Protein AF-A0A7V9NNR3-F1 (afdb_monomer_lite)

Secondary structure (DSSP, 8-state):
-------PPPPPPPPPP--PPP---PPPHHHHHHHHHHHHHHHHTTHHHHHHHHHHHHH-EEEETTEEEE-SGGGHHHHHHHHT--S-TTSHHHHHHHHHHHHHTTS---SS--HHHHHHHHHHHHHTS----PPPPTTTEEE--GGGBSSTTS-TGGGEEEHHHHHHHHHHHHHHHH-GGG---B-TTSPBPTT--TT-EEE----HHHHHHHHHH-TT-HHHHS-SS--GGGGT-EEEE--SSSTT---HHHHHHHHTSHHHHHHHHHGGGGTEEE-TT-TTEEEE--S--S------

Radius of gyration: 26.24 Å; chains: 1; bounding box: 57×94×51 Å

Sequence (300 aa):
MRTGRIIAPPPPENRPASVENPASVEPPVEARAEESAEKMTASAKFTTAAAQNSRLKTSVGWIFGGKQQQGWQIYEPLIRETIKAETDAGSNEFAAALSQRQKSAGLSPSGILDEQTFRSFVADWQTNRLKHRSPATAEELVGGLPADFYDPGRSPELRQIERETYAAYKRMVAAAAADKSLNLKANPDGALAANERFLKIVSSHRSKEYQNQLRAASPNSGRAALAVNFSPHFTGRALDIYVGGEPVSTEDNNRLAQINTPVYQWLVKNAAQFGFRPYFYEPWHWEYVGANGQIDLITE

Foldseek 3Di:
DDDDDDDDDDDDDDDDDDDDDPDPPDDDPVVVVVVVVVVVVQLVVCQVQLQQQVCQQAADFDQDPNDTDGHPVLLFLLLCLVLVNPDGSNGSSQLQSLLVVCVVVVHHSNSHDDPVSVVVSLVVLVVLFAPDQDFADPVQWDFDQLLLALHSPDDSVFRIAGPLLNVLLQVLQLVCLVPVVQVFCADPVSHGDSPGNFFRFHGFADDLVNLVVVCVVPVPDPSNVPPNDRPSNSHSQKTQTDQDAPGPDLDPVRSSRSCPRPSLSCCSNPSVCSQWGDPSSTSRIIGRRDNCPPDPPDDD

pLDDT: mean 82.58, std 20.42, range [29.97, 98.62]

Structure (mmCIF, N/CA/C/O backbone):
data_AF-A0A7V9NNR3-F1
#
_entry.id   AF-A0A7V9NNR3-F1
#
loop_
_atom_site.group_PDB
_atom_site.id
_atom_site.type_symbol
_atom_site.label_atom_id
_atom_site.label_alt_id
_atom_site.label_comp_id
_atom_site.label_asym_id
_atom_site.label_entity_id
_atom_site.label_seq_id
_atom_site.pdbx_PDB_ins_code
_atom_site.Cartn_x
_atom_site.Cartn_y
_atom_site.Cartn_z
_atom_site.occupancy
_atom_site.B_iso_or_equiv
_atom_site.auth_seq_id
_atom_site.auth_comp_id
_atom_site.auth_asym_id
_atom_site.auth_atom_id
_atom_site.pdbx_PDB_model_num
ATOM 1 N N . MET A 1 1 ? 32.060 -69.538 -12.699 1.00 37.97 1 MET A N 1
ATOM 2 C CA . MET A 1 1 ? 32.427 -69.114 -11.330 1.00 37.97 1 MET A CA 1
ATOM 3 C C . MET A 1 1 ? 31.203 -68.488 -10.676 1.00 37.97 1 MET A C 1
ATOM 5 O O . MET A 1 1 ? 30.596 -67.654 -11.324 1.00 37.97 1 MET A O 1
ATOM 9 N N . ARG A 1 2 ? 30.895 -68.903 -9.435 1.00 38.47 2 ARG A N 1
ATOM 10 C CA . ARG A 1 2 ? 30.003 -68.273 -8.430 1.00 38.47 2 ARG A CA 1
ATOM 11 C C . ARG A 1 2 ? 28.522 -68.064 -8.821 1.00 38.47 2 ARG A C 1
ATOM 13 O O . ARG A 1 2 ? 28.213 -67.247 -9.668 1.00 38.47 2 ARG A O 1
ATOM 20 N N . THR A 1 3 ? 27.586 -68.914 -8.378 1.00 32.06 3 THR A N 1
ATOM 21 C CA . THR A 1 3 ? 26.918 -68.983 -7.046 1.00 32.06 3 THR A CA 1
ATOM 22 C C . THR A 1 3 ? 26.035 -67.776 -6.717 1.00 32.06 3 THR A C 1
ATOM 24 O O . THR A 1 3 ? 26.560 -66.689 -6.507 1.00 32.06 3 THR A O 1
ATOM 27 N N . GLY A 1 4 ? 24.722 -68.007 -6.572 1.00 32.50 4 GLY A N 1
ATOM 28 C CA . GLY A 1 4 ? 23.780 -67.026 -6.017 1.00 32.50 4 GLY A CA 1
ATOM 29 C C . GLY A 1 4 ? 22.298 -67.348 -6.244 1.00 32.50 4 GLY A C 1
ATOM 30 O O . GLY A 1 4 ? 21.602 -66.597 -6.909 1.00 32.50 4 GLY A O 1
ATOM 31 N N . ARG A 1 5 ? 21.825 -68.477 -5.701 1.00 33.53 5 ARG A N 1
ATOM 32 C CA . ARG A 1 5 ? 20.404 -68.754 -5.370 1.00 33.53 5 ARG A CA 1
ATOM 33 C C . ARG A 1 5 ? 19.963 -67.631 -4.380 1.00 33.53 5 ARG A C 1
ATOM 35 O O . ARG A 1 5 ? 20.835 -67.090 -3.711 1.00 33.53 5 ARG A O 1
ATOM 42 N N . ILE A 1 6 ? 18.719 -67.176 -4.213 1.00 29.97 6 ILE A N 1
ATOM 43 C CA . ILE A 1 6 ? 17.522 -67.883 -3.747 1.00 29.97 6 ILE A CA 1
ATOM 44 C C . ILE A 1 6 ? 16.307 -66.883 -3.755 1.00 29.97 6 ILE A C 1
ATOM 46 O O . ILE A 1 6 ? 16.500 -65.677 -3.648 1.00 29.97 6 ILE A O 1
ATOM 50 N N . ILE A 1 7 ? 15.089 -67.449 -3.730 1.00 34.06 7 ILE A N 1
ATOM 51 C CA . ILE A 1 7 ? 13.824 -67.053 -3.047 1.00 34.06 7 ILE A CA 1
ATOM 52 C C . ILE A 1 7 ? 12.755 -66.313 -3.867 1.00 34.06 7 ILE A C 1
ATOM 54 O O . ILE A 1 7 ? 12.875 -65.148 -4.222 1.00 34.06 7 ILE A O 1
ATOM 58 N N . ALA A 1 8 ? 11.668 -67.057 -4.094 1.00 35.00 8 ALA A N 1
ATOM 59 C CA . ALA A 1 8 ? 10.365 -66.639 -4.593 1.00 35.00 8 ALA A CA 1
ATOM 60 C C . ALA A 1 8 ? 9.674 -65.601 -3.678 1.00 35.00 8 ALA A C 1
ATOM 62 O O . ALA A 1 8 ? 9.961 -65.556 -2.481 1.00 35.00 8 ALA A O 1
ATOM 63 N N . PRO A 1 9 ? 8.738 -64.792 -4.207 1.00 37.09 9 PRO A N 1
ATOM 64 C CA . PRO A 1 9 ? 8.006 -63.812 -3.410 1.00 37.09 9 PRO A CA 1
ATOM 65 C C . PRO A 1 9 ? 7.097 -64.482 -2.359 1.00 37.09 9 PRO A C 1
ATOM 67 O O . PRO A 1 9 ? 6.586 -65.580 -2.601 1.00 37.09 9 PRO A O 1
ATOM 70 N N . PRO A 1 10 ? 6.884 -63.834 -1.198 1.00 39.03 10 PRO A N 1
ATOM 71 C CA . PRO A 1 10 ? 6.042 -64.362 -0.130 1.00 39.03 10 PRO A CA 1
ATOM 72 C C . PRO A 1 10 ? 4.540 -64.334 -0.497 1.00 39.03 10 PRO A C 1
ATOM 74 O O . PRO A 1 10 ? 4.129 -63.553 -1.359 1.00 39.03 10 PRO A O 1
ATOM 77 N N . PRO A 1 11 ? 3.714 -65.185 0.146 1.00 39.75 11 PRO A N 1
ATOM 78 C CA . PRO A 1 11 ? 2.261 -65.237 -0.042 1.00 39.75 11 PRO A CA 1
ATOM 79 C C . PRO A 1 11 ? 1.549 -64.032 0.610 1.00 39.75 11 PRO A C 1
ATOM 81 O O . PRO A 1 11 ? 2.148 -63.347 1.440 1.00 39.75 11 PRO A O 1
ATOM 84 N N . PRO A 1 12 ? 0.278 -63.759 0.251 1.00 38.34 12 PRO A N 1
ATOM 85 C CA . PRO A 1 12 ? -0.422 -62.556 0.689 1.00 38.34 12 PRO A CA 1
ATOM 86 C C . PRO A 1 12 ? -0.711 -62.597 2.191 1.00 38.34 12 PRO A C 1
ATOM 88 O O . PRO A 1 12 ? -1.290 -63.553 2.707 1.00 38.34 12 PRO A O 1
ATOM 91 N N . GLU A 1 13 ? -0.319 -61.531 2.880 1.00 38.91 13 GLU A N 1
ATOM 92 C CA . GLU A 1 13 ? -0.590 -61.332 4.298 1.00 38.91 13 GLU A CA 1
ATOM 93 C C . GLU A 1 13 ? -2.067 -60.967 4.521 1.00 38.91 13 GLU A C 1
ATOM 95 O O . GLU A 1 13 ? -2.642 -60.111 3.843 1.00 38.91 13 GLU A O 1
ATOM 100 N N . ASN A 1 14 ? -2.684 -61.659 5.480 1.00 39.19 14 ASN A N 1
ATOM 101 C CA . ASN A 1 14 ? -4.049 -61.440 5.943 1.00 39.19 14 ASN A CA 1
ATOM 102 C C . ASN A 1 14 ? -4.249 -59.994 6.418 1.00 39.19 14 ASN A C 1
ATOM 104 O O . ASN A 1 14 ? -3.582 -59.543 7.347 1.00 39.19 14 ASN A O 1
ATOM 108 N N . ARG A 1 15 ? -5.246 -59.307 5.847 1.00 38.62 15 ARG A N 1
ATOM 109 C CA . ARG A 1 15 ? -5.835 -58.089 6.424 1.00 38.62 15 ARG A CA 1
ATOM 110 C C . ARG A 1 15 ? -6.495 -58.414 7.768 1.00 38.62 15 ARG A C 1
ATOM 112 O O . ARG A 1 15 ? -7.430 -59.217 7.773 1.00 38.62 15 ARG A O 1
ATOM 119 N N . PRO A 1 16 ? -6.151 -57.732 8.870 1.00 37.91 16 PRO A N 1
ATOM 120 C CA . PRO A 1 16 ? -7.121 -57.464 9.912 1.00 37.91 16 PRO A CA 1
ATOM 121 C C . PRO A 1 16 ? -7.977 -56.249 9.524 1.00 37.91 16 PRO A C 1
ATOM 123 O O . PRO A 1 16 ? -7.566 -55.374 8.760 1.00 37.91 16 PRO A O 1
ATOM 126 N N . ALA A 1 17 ? -9.211 -56.271 10.013 1.00 38.94 17 ALA A N 1
ATOM 127 C CA . ALA A 1 17 ? -10.286 -55.344 9.712 1.00 38.94 17 ALA A CA 1
ATOM 128 C C . ALA A 1 17 ? -9.938 -53.866 9.964 1.00 38.94 17 ALA A C 1
ATOM 130 O O . ALA A 1 17 ? -9.146 -53.524 10.840 1.00 38.94 17 ALA A O 1
ATOM 131 N N . SER A 1 18 ? -10.597 -53.011 9.183 1.00 37.16 18 SER A N 1
ATOM 132 C CA . SER A 1 18 ? -10.664 -51.561 9.319 1.00 37.16 18 SER A CA 1
ATOM 133 C C . SER A 1 18 ? -10.862 -51.131 10.774 1.00 37.16 18 SER A C 1
ATOM 135 O O . SER A 1 18 ? -11.871 -51.465 11.390 1.00 37.16 18 SER A O 1
ATOM 137 N N . VAL A 1 19 ? -9.922 -50.349 11.301 1.00 40.28 19 VAL A N 1
ATOM 138 C CA . VAL A 1 19 ? -10.165 -49.524 12.485 1.00 40.28 19 VAL A CA 1
ATOM 139 C C . VAL A 1 19 ? -10.980 -48.326 12.006 1.00 40.28 19 VAL A C 1
ATOM 141 O O . VAL A 1 19 ? -10.487 -47.504 11.233 1.00 40.28 19 VAL A O 1
ATOM 144 N N . GLU A 1 20 ? -12.251 -48.268 12.399 1.00 40.72 20 GLU A N 1
ATOM 145 C CA . GLU A 1 20 ? -13.067 -47.063 12.275 1.00 40.72 20 GLU A CA 1
ATOM 146 C C . GLU A 1 20 ? -12.374 -45.915 13.023 1.00 40.72 20 GLU A C 1
ATOM 148 O O . GLU A 1 20 ? -12.064 -46.023 14.210 1.00 40.72 20 GLU A O 1
ATOM 153 N N . ASN A 1 21 ? -12.115 -44.813 12.318 1.00 39.44 21 ASN A N 1
ATOM 154 C CA . ASN A 1 21 ? -11.734 -43.551 12.944 1.00 39.44 21 ASN A CA 1
ATOM 155 C C . ASN A 1 21 ? -12.875 -43.106 13.876 1.00 39.44 21 ASN A C 1
ATOM 157 O O . ASN A 1 21 ? -14.006 -42.980 13.395 1.00 39.44 21 ASN A O 1
ATOM 161 N N . PRO A 1 22 ? -12.623 -42.805 15.163 1.00 36.97 22 PRO A N 1
ATOM 162 C CA . PRO A 1 22 ? -13.618 -42.123 15.966 1.00 36.97 22 PRO A CA 1
ATOM 163 C C . PRO A 1 22 ? -13.815 -40.715 15.400 1.00 36.97 22 PRO A C 1
ATOM 165 O O . PRO A 1 22 ? -12.866 -40.032 15.011 1.00 36.97 22 PRO A O 1
ATOM 168 N N . ALA A 1 23 ? -15.085 -40.337 15.318 1.00 38.19 23 ALA A N 1
ATOM 169 C CA . ALA A 1 23 ? -15.598 -39.085 14.797 1.00 38.19 23 ALA A CA 1
ATOM 170 C C . ALA A 1 23 ? -14.747 -37.858 15.171 1.00 38.19 23 ALA A C 1
ATOM 172 O O . ALA A 1 23 ? -14.373 -37.670 16.329 1.00 38.19 23 ALA A O 1
ATOM 173 N N . SER A 1 24 ? -14.545 -36.965 14.195 1.00 45.25 24 SER A N 1
ATOM 174 C CA . SER A 1 24 ? -14.364 -35.539 14.471 1.00 45.25 24 SER A CA 1
ATOM 175 C C . SER A 1 24 ? -15.552 -35.081 15.311 1.00 45.25 24 SER A C 1
ATOM 177 O O . SER A 1 24 ? -16.655 -34.907 14.798 1.00 45.25 24 SER A O 1
ATOM 179 N N . VAL A 1 25 ? -15.332 -34.940 16.614 1.00 44.56 25 VAL A N 1
ATOM 180 C CA . VAL A 1 25 ? -16.293 -34.330 17.526 1.00 44.56 25 VAL A CA 1
ATOM 181 C C . VAL A 1 25 ? -16.320 -32.843 17.188 1.00 44.56 25 VAL A C 1
ATOM 183 O O . VAL A 1 25 ? -15.444 -32.085 17.602 1.00 44.56 25 VAL A O 1
ATOM 186 N N . GLU A 1 26 ? -17.293 -32.426 16.378 1.00 54.34 26 GLU A N 1
ATOM 187 C CA . GLU A 1 26 ? -17.700 -31.024 16.364 1.00 54.34 26 GLU A CA 1
ATOM 188 C C . GLU A 1 26 ? -18.132 -30.640 17.790 1.00 54.34 26 GLU A C 1
ATOM 190 O O . GLU A 1 26 ? -18.760 -31.455 18.477 1.00 54.34 26 GLU A O 1
ATOM 195 N N . PRO A 1 27 ? -17.780 -29.439 18.280 1.00 49.25 27 PRO A N 1
ATOM 196 C CA . PRO A 1 27 ? -18.168 -29.028 19.620 1.00 49.25 27 PRO A CA 1
ATOM 197 C C . PRO A 1 27 ? -19.701 -29.044 19.757 1.00 49.25 27 PRO A C 1
ATOM 199 O O . PRO A 1 27 ? -20.403 -28.774 18.776 1.00 49.25 27 PRO A O 1
ATOM 202 N N . PRO A 1 28 ? -20.243 -29.340 20.955 1.00 55.16 28 PRO A N 1
ATOM 203 C CA . PRO A 1 28 ? -21.683 -29.391 21.172 1.00 55.16 28 PRO A CA 1
ATOM 204 C C . PRO A 1 28 ? -22.351 -28.086 20.730 1.00 55.16 28 PRO A C 1
ATOM 206 O O . PRO A 1 28 ? -21.845 -26.995 20.997 1.00 55.16 28 PRO A O 1
ATOM 209 N N . VAL A 1 29 ? -23.514 -28.199 20.084 1.00 57.66 29 VAL A N 1
ATOM 210 C CA . VAL A 1 29 ? -24.327 -27.069 19.590 1.00 57.66 29 VAL A CA 1
ATOM 211 C C . VAL A 1 29 ? -24.575 -26.017 20.685 1.00 57.66 29 VAL A C 1
ATOM 213 O O . VAL A 1 29 ? -24.640 -24.826 20.397 1.00 57.66 29 VAL A O 1
ATOM 216 N N . GLU A 1 30 ? -24.629 -26.454 21.942 1.00 55.12 30 GLU A N 1
ATOM 217 C CA . GLU A 1 30 ? -24.790 -25.632 23.145 1.00 55.12 30 GLU A CA 1
ATOM 218 C C . GLU A 1 30 ? -23.555 -24.764 23.450 1.00 55.12 30 GLU A C 1
ATOM 220 O O . GLU A 1 30 ? -23.695 -23.561 23.637 1.00 55.12 30 GLU A O 1
ATOM 225 N N . ALA A 1 31 ? -22.335 -25.309 23.353 1.00 54.03 31 ALA A N 1
ATOM 226 C CA . ALA A 1 31 ? -21.095 -24.541 23.528 1.00 54.03 31 ALA A CA 1
ATOM 227 C C . ALA A 1 31 ? -20.910 -23.489 22.418 1.00 54.03 31 ALA A C 1
ATOM 229 O O . ALA A 1 31 ? -20.446 -22.377 22.664 1.00 54.03 31 ALA A O 1
ATOM 230 N N . ARG A 1 32 ? -21.334 -23.809 21.187 1.00 57.78 32 ARG A N 1
ATOM 231 C CA . ARG A 1 32 ? -21.340 -22.859 20.062 1.00 57.78 32 ARG A CA 1
ATOM 232 C C . ARG A 1 32 ? -22.394 -21.761 20.241 1.00 57.78 32 ARG A C 1
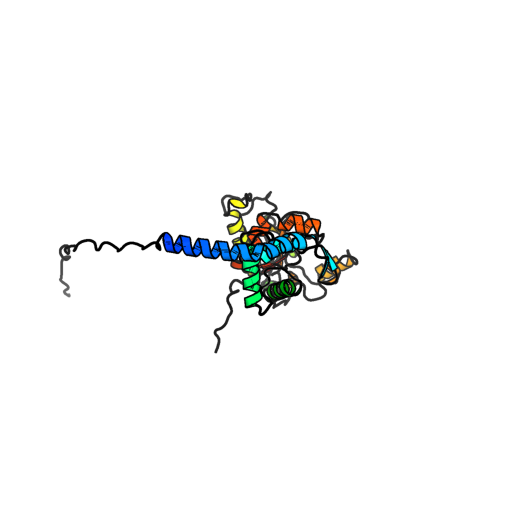ATOM 234 O O . ARG A 1 32 ? -22.163 -20.626 19.822 1.00 57.78 32 ARG A O 1
ATOM 241 N N . ALA A 1 33 ? -23.537 -22.084 20.845 1.00 57.78 33 ALA A N 1
ATOM 242 C CA . ALA A 1 33 ? -24.589 -21.124 21.166 1.00 57.78 33 ALA A CA 1
ATOM 243 C C . ALA A 1 33 ? -24.181 -20.196 22.323 1.00 57.78 33 ALA A C 1
ATOM 245 O O . ALA A 1 33 ? -24.403 -18.992 22.223 1.00 57.78 33 ALA A O 1
ATOM 246 N N . GLU A 1 34 ? -23.521 -20.718 23.358 1.00 56.72 34 GLU A N 1
ATOM 247 C CA . GLU A 1 34 ? -22.979 -19.931 24.472 1.00 56.72 34 GLU A CA 1
ATOM 248 C C . GLU A 1 34 ? -21.849 -18.997 24.015 1.00 56.72 34 GLU A C 1
ATOM 250 O O . GLU A 1 34 ? -21.919 -17.798 24.277 1.00 56.72 34 GLU A O 1
ATOM 255 N N . GLU A 1 35 ? -20.882 -19.480 23.222 1.00 58.78 35 GLU A N 1
ATOM 256 C CA . GLU A 1 35 ? -19.819 -18.637 22.646 1.00 58.78 35 GLU A CA 1
ATOM 257 C C . GLU A 1 35 ? -20.393 -17.536 21.732 1.00 58.78 35 GLU A C 1
ATOM 259 O O . GLU A 1 35 ? -19.917 -16.397 21.714 1.00 58.78 35 GLU A O 1
ATOM 264 N N . SER A 1 36 ? -21.454 -17.852 20.980 1.00 61.06 36 SER A N 1
ATOM 265 C CA . SER A 1 36 ? -22.150 -16.881 20.126 1.00 61.06 36 SER A CA 1
ATOM 266 C C . SER A 1 36 ? -22.941 -15.854 20.945 1.00 61.06 36 SER A C 1
ATOM 268 O O . SER A 1 36 ? -22.925 -14.667 20.616 1.00 61.06 36 SER A O 1
ATOM 270 N N . ALA A 1 37 ? -23.590 -16.272 22.034 1.00 60.78 37 ALA A N 1
ATOM 271 C CA . ALA A 1 37 ? -24.332 -15.396 22.939 1.00 60.78 37 ALA A CA 1
ATOM 272 C C . ALA A 1 37 ? -23.404 -14.474 23.751 1.00 60.78 37 ALA A C 1
ATOM 274 O O . ALA A 1 37 ? -23.723 -13.298 23.954 1.00 60.78 37 ALA A O 1
ATOM 275 N N . GLU A 1 38 ? -22.233 -14.970 24.151 1.00 60.78 38 GLU A N 1
ATOM 276 C CA . GLU A 1 38 ? -21.194 -14.207 24.845 1.00 60.78 38 GLU A CA 1
ATOM 277 C C . GLU A 1 38 ? -20.515 -13.203 23.896 1.00 60.78 38 GLU A C 1
ATOM 279 O O . GLU A 1 38 ? -20.337 -12.034 24.246 1.00 60.78 38 GLU A O 1
ATOM 284 N N . LYS A 1 39 ? -20.262 -13.588 22.634 1.00 60.75 39 LYS A N 1
ATOM 285 C CA . LYS A 1 39 ? -19.852 -12.649 21.571 1.00 60.75 39 LYS A CA 1
ATOM 286 C C . LYS A 1 39 ? -20.910 -11.578 21.298 1.00 60.75 39 LYS A C 1
ATOM 288 O O . LYS A 1 39 ? -20.552 -10.413 21.132 1.00 60.75 39 LYS A O 1
ATOM 293 N N . MET A 1 40 ? -22.198 -11.929 21.287 1.00 61.62 40 MET A N 1
ATOM 294 C CA . MET A 1 40 ? -23.290 -10.966 21.082 1.00 61.62 40 MET A CA 1
ATOM 295 C C . MET A 1 40 ? -23.425 -9.967 22.237 1.00 61.62 40 MET A C 1
ATOM 297 O O . MET A 1 40 ? -23.584 -8.769 21.998 1.00 61.62 40 MET A O 1
ATOM 301 N N . THR A 1 41 ? -23.321 -10.415 23.489 1.00 62.38 41 THR A N 1
ATOM 302 C CA . THR A 1 41 ? -23.354 -9.512 24.656 1.00 62.38 41 THR A CA 1
ATOM 303 C C . THR A 1 41 ? -22.091 -8.651 24.749 1.00 62.38 41 THR A C 1
ATOM 305 O O . THR A 1 41 ? -22.188 -7.454 25.033 1.00 62.38 41 THR A O 1
ATOM 308 N N . ALA A 1 42 ? -20.917 -9.202 24.424 1.00 61.72 42 ALA A N 1
ATOM 309 C CA . ALA A 1 42 ? -19.681 -8.431 24.300 1.00 61.72 42 ALA A CA 1
ATOM 310 C C . ALA A 1 42 ? -19.746 -7.390 23.166 1.00 61.72 42 ALA A C 1
ATOM 312 O O . ALA A 1 42 ? -19.248 -6.280 23.340 1.00 61.72 42 ALA A O 1
ATOM 313 N N . SER A 1 43 ? -20.399 -7.709 22.042 1.00 64.44 43 SER A N 1
ATOM 314 C CA . SER A 1 43 ? -20.648 -6.788 20.922 1.00 64.44 43 SER A CA 1
ATOM 315 C C . SER A 1 43 ? -21.592 -5.646 21.341 1.00 64.44 43 SER A C 1
ATOM 317 O O . SER A 1 43 ? -21.263 -4.473 21.160 1.00 64.44 43 SER A O 1
ATOM 319 N N . ALA A 1 44 ? -22.698 -5.935 22.041 1.00 73.12 44 ALA A N 1
ATOM 320 C CA . ALA A 1 44 ? -23.643 -4.912 22.511 1.00 73.12 44 ALA A CA 1
ATOM 321 C C . ALA A 1 44 ? -23.002 -3.834 23.415 1.00 73.12 44 ALA A C 1
ATOM 323 O O . ALA A 1 44 ? -23.399 -2.664 23.363 1.00 73.12 44 ALA A O 1
ATOM 324 N N . LYS A 1 45 ? -21.961 -4.195 24.184 1.00 87.81 45 LYS A N 1
ATOM 325 C CA . LYS A 1 45 ? -21.175 -3.272 25.027 1.00 87.81 45 LYS A CA 1
ATOM 326 C C . LYS A 1 45 ? -20.543 -2.118 24.237 1.00 87.81 45 LYS A C 1
ATOM 328 O O . LYS A 1 45 ? -20.320 -1.047 24.799 1.00 87.81 45 LYS A O 1
ATOM 333 N N . PHE A 1 46 ? -20.264 -2.316 22.950 1.00 94.50 46 PHE A N 1
ATOM 334 C CA . PHE A 1 46 ? -19.567 -1.340 22.117 1.00 94.50 46 PHE A CA 1
ATOM 335 C C . PHE A 1 46 ? -20.485 -0.449 21.272 1.00 94.50 46 PHE A C 1
ATOM 337 O O . PHE A 1 46 ? -19.979 0.392 20.535 1.00 94.50 46 PHE A O 1
ATOM 344 N N . THR A 1 47 ? -21.808 -0.530 21.446 1.00 94.94 47 THR A N 1
ATOM 345 C CA . THR A 1 47 ? -22.790 0.261 20.675 1.00 94.94 47 THR A CA 1
ATOM 346 C C . THR A 1 47 ? -22.493 1.766 20.671 1.00 94.94 47 THR A C 1
ATOM 348 O O . THR A 1 47 ? -22.495 2.407 19.620 1.00 94.94 47 THR A O 1
ATOM 351 N N . THR A 1 48 ? -22.164 2.347 21.829 1.00 95.25 48 THR A N 1
ATOM 352 C CA . THR A 1 48 ? -21.815 3.777 21.920 1.00 95.25 48 THR A CA 1
ATOM 353 C C . THR A 1 48 ? -20.515 4.100 21.182 1.00 95.25 48 THR A C 1
ATOM 355 O O . THR A 1 48 ? -20.442 5.107 20.477 1.00 95.25 48 THR A O 1
ATOM 358 N N . ALA A 1 49 ? -19.497 3.245 21.313 1.00 96.19 49 ALA A N 1
ATOM 359 C CA . ALA A 1 49 ? -18.208 3.430 20.651 1.00 96.19 49 ALA A CA 1
ATOM 360 C C . ALA A 1 49 ? -18.340 3.303 19.124 1.00 96.19 49 ALA A C 1
ATOM 362 O O . ALA A 1 49 ? -17.793 4.118 18.386 1.00 96.19 49 ALA A O 1
ATOM 363 N N . ALA A 1 50 ? -19.136 2.345 18.650 1.00 96.06 50 ALA A N 1
ATOM 364 C CA . ALA A 1 50 ? -19.453 2.140 17.242 1.00 96.06 50 ALA A CA 1
ATOM 365 C C . ALA A 1 50 ? -20.164 3.364 16.625 1.00 96.06 50 ALA A C 1
ATOM 367 O O . ALA A 1 50 ? -19.760 3.881 15.576 1.00 96.06 50 ALA A O 1
ATOM 368 N N . ALA A 1 51 ? -21.157 3.922 17.326 1.00 94.62 51 ALA A N 1
ATOM 369 C CA . ALA A 1 51 ? -21.820 5.161 16.915 1.00 94.62 51 ALA A CA 1
ATOM 370 C C . ALA A 1 51 ? -20.850 6.360 16.878 1.00 94.62 51 ALA A C 1
ATOM 372 O O . ALA A 1 51 ? -20.895 7.183 15.959 1.00 94.62 51 ALA A O 1
ATOM 373 N N . GLN A 1 52 ? -19.935 6.455 17.847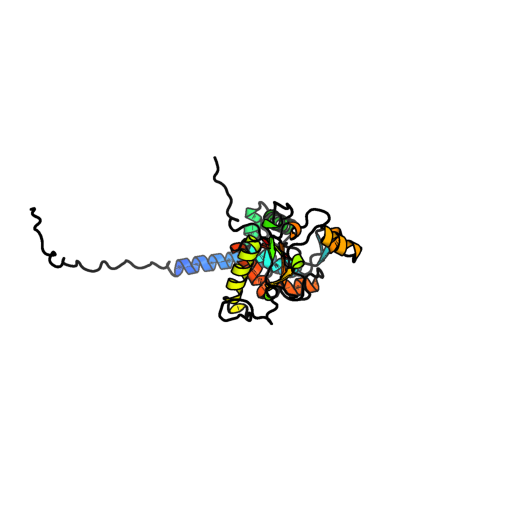 1.00 94.19 52 GLN A N 1
ATOM 374 C CA . GLN A 1 52 ? -18.912 7.502 17.860 1.00 94.19 52 GLN A CA 1
ATOM 375 C C . GLN A 1 52 ? -17.907 7.347 16.718 1.00 94.19 52 GLN A C 1
ATOM 377 O O . GLN A 1 52 ? -17.608 8.338 16.055 1.00 94.19 52 GLN A O 1
ATOM 382 N N . ASN A 1 53 ? -17.440 6.133 16.428 1.00 95.19 53 ASN A N 1
ATOM 383 C CA . ASN A 1 53 ? -16.550 5.870 15.298 1.00 95.19 53 ASN A CA 1
ATOM 384 C C . ASN A 1 53 ? -17.209 6.231 13.963 1.00 95.19 53 ASN A C 1
ATOM 386 O O . ASN A 1 53 ? -16.573 6.894 13.146 1.00 95.19 53 ASN A O 1
ATOM 390 N N . SER A 1 54 ? -18.493 5.901 13.775 1.00 93.00 54 SER A N 1
ATOM 391 C CA . SER A 1 54 ? -19.268 6.303 12.587 1.00 93.00 54 SER A CA 1
ATOM 392 C C . SER A 1 54 ? -19.235 7.814 12.354 1.00 93.00 54 SER A C 1
ATOM 394 O O . SER A 1 54 ? -19.064 8.271 11.226 1.00 93.00 54 SER A O 1
ATOM 396 N N . ARG A 1 55 ? -19.376 8.596 13.432 1.00 90.62 55 ARG A N 1
ATOM 397 C CA . ARG A 1 55 ? -19.343 10.062 13.385 1.00 90.62 55 ARG A CA 1
ATOM 398 C C . ARG A 1 55 ? -17.926 10.588 13.147 1.00 90.62 55 ARG A C 1
ATOM 400 O O . ARG A 1 55 ? -17.698 11.370 12.230 1.00 90.62 55 ARG A O 1
ATOM 407 N N . LEU A 1 56 ? -16.966 10.159 13.966 1.00 89.44 56 LEU A N 1
ATOM 408 C CA . LEU A 1 56 ? -15.590 10.667 13.943 1.00 89.44 56 LEU A CA 1
ATOM 409 C C . LEU A 1 56 ? -14.863 10.335 12.638 1.00 89.44 56 LEU A C 1
ATOM 411 O O . LEU A 1 56 ? -14.034 11.132 12.198 1.00 89.44 56 LEU A O 1
ATOM 415 N N . LYS A 1 57 ? -15.216 9.215 11.993 1.00 90.06 57 LYS A N 1
ATOM 416 C CA . LYS A 1 57 ? -14.690 8.787 10.691 1.00 90.06 57 LYS A CA 1
ATOM 417 C C . LYS A 1 57 ? -14.691 9.901 9.649 1.00 90.06 57 LYS A C 1
ATOM 419 O O . LYS A 1 57 ? -13.727 9.992 8.890 1.00 90.06 57 LYS A O 1
ATOM 424 N N . THR A 1 58 ? -15.719 10.750 9.631 1.00 87.19 58 THR A N 1
ATOM 425 C CA . THR A 1 58 ? -15.878 11.837 8.650 1.00 87.19 58 THR A CA 1
ATOM 426 C C . THR A 1 58 ? -15.755 13.236 9.249 1.00 87.19 58 THR A C 1
ATOM 428 O O . THR A 1 58 ? -15.597 14.193 8.497 1.00 87.19 58 THR A O 1
ATOM 431 N N . SER A 1 59 ? -15.826 13.381 10.578 1.00 79.56 59 SER A N 1
ATOM 432 C CA . SER A 1 59 ? -16.004 14.694 11.213 1.00 79.56 59 SER A CA 1
ATOM 433 C C . SER A 1 59 ? -14.902 15.119 12.184 1.00 79.56 59 SER A C 1
ATOM 435 O O . SER A 1 59 ? -15.020 16.200 12.763 1.00 79.56 59 SER A O 1
ATOM 437 N N . VAL A 1 60 ? -13.890 14.288 12.466 1.00 76.19 60 VAL A N 1
ATOM 438 C CA . VAL A 1 60 ? -12.826 14.702 13.395 1.00 76.19 60 VAL A CA 1
ATOM 439 C C . VAL A 1 60 ? -11.885 15.699 12.719 1.00 76.19 60 VAL A C 1
ATOM 441 O O . VAL A 1 60 ? -11.258 15.392 11.711 1.00 76.19 60 VAL A O 1
ATOM 444 N N . GLY A 1 61 ? -11.787 16.907 13.269 1.00 71.56 61 GLY A N 1
ATOM 445 C CA . GLY A 1 61 ? -10.769 17.869 12.867 1.00 71.56 61 GLY A CA 1
ATOM 446 C C . GLY A 1 61 ? -9.479 17.586 13.624 1.00 71.56 61 GLY A C 1
ATOM 447 O O . GLY A 1 61 ? -9.458 17.660 14.850 1.00 71.56 61 GLY A O 1
ATOM 448 N N . TRP A 1 62 ? -8.403 17.276 12.911 1.00 73.00 62 TRP A N 1
ATOM 449 C CA . TRP A 1 62 ? -7.092 17.036 13.516 1.00 73.00 62 TRP A CA 1
ATOM 450 C C . TRP A 1 62 ? -5.956 17.515 12.620 1.00 73.00 62 TRP A C 1
ATOM 452 O O . TRP A 1 62 ? -6.095 17.627 11.399 1.00 73.00 62 TRP A O 1
ATOM 462 N N . ILE A 1 63 ? -4.821 17.820 13.247 1.00 66.62 63 ILE A N 1
ATOM 463 C CA . ILE A 1 63 ? -3.593 18.192 12.549 1.00 66.62 63 ILE A CA 1
ATOM 464 C C . ILE A 1 63 ? -2.693 16.967 12.520 1.00 66.62 63 ILE A C 1
ATOM 466 O O . ILE A 1 63 ? -2.190 16.519 13.550 1.00 66.62 63 ILE A O 1
ATOM 470 N N . PHE A 1 64 ? -2.449 16.449 11.323 1.00 60.88 64 PHE A N 1
ATOM 471 C CA . PHE A 1 64 ? -1.571 15.308 11.127 1.00 60.88 64 PHE A CA 1
ATOM 472 C C . PHE A 1 64 ? -0.586 15.586 9.989 1.00 60.88 64 PHE A C 1
ATOM 474 O O . PHE A 1 64 ? -0.977 15.963 8.884 1.00 60.88 64 PHE A O 1
ATOM 481 N N . GLY A 1 65 ? 0.715 15.440 10.272 1.00 60.34 65 GLY A N 1
ATOM 482 C CA . GLY A 1 65 ? 1.784 15.770 9.320 1.00 60.34 65 GLY A CA 1
ATOM 483 C C . GLY A 1 65 ? 1.819 17.251 8.918 1.00 60.34 65 GLY A C 1
ATOM 484 O O . GLY A 1 65 ? 2.178 17.566 7.789 1.00 60.34 65 GLY A O 1
ATOM 485 N N . GLY A 1 66 ? 1.380 18.152 9.807 1.00 64.75 66 GLY A N 1
ATOM 486 C CA . GLY A 1 66 ? 1.284 19.593 9.535 1.00 64.75 66 GLY A CA 1
ATOM 487 C C . GLY A 1 66 ? 0.109 20.001 8.640 1.00 64.75 66 GLY A C 1
ATOM 488 O O . GLY A 1 66 ? -0.030 21.180 8.333 1.00 64.75 66 GLY A O 1
ATOM 489 N N . LYS A 1 67 ? -0.749 19.054 8.235 1.00 66.06 67 LYS A N 1
ATOM 490 C CA . LYS A 1 67 ? -1.972 19.323 7.474 1.00 66.06 67 LYS A CA 1
ATOM 491 C C . LYS A 1 67 ? -3.197 19.140 8.355 1.00 66.06 67 LYS A C 1
ATOM 493 O O . LYS A 1 67 ? -3.309 18.138 9.063 1.00 66.06 67 LYS A O 1
ATOM 498 N N . GLN A 1 68 ? -4.122 20.088 8.272 1.00 74.75 68 GLN A N 1
ATOM 499 C CA . GLN A 1 68 ? -5.463 19.899 8.803 1.00 74.75 68 GLN A CA 1
ATOM 500 C C . GLN A 1 68 ? -6.185 18.871 7.931 1.00 74.75 68 GLN A C 1
ATOM 502 O O . GLN A 1 68 ? -6.231 19.014 6.712 1.00 74.75 68 GLN A O 1
ATOM 507 N N . GLN A 1 69 ? -6.702 17.822 8.558 1.00 73.31 69 GLN A N 1
ATOM 508 C C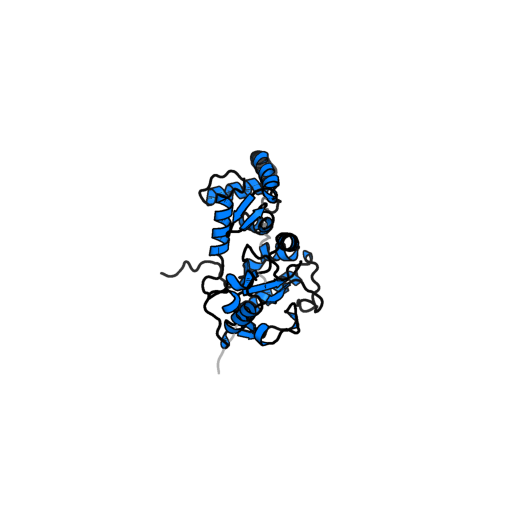A . GLN A 1 69 ? -7.476 16.771 7.905 1.00 73.31 69 GLN A CA 1
ATOM 509 C C . GLN A 1 69 ? -8.855 16.690 8.564 1.00 73.31 69 GLN A C 1
ATOM 511 O O . GLN A 1 69 ? -9.016 17.063 9.730 1.00 73.31 69 GLN A O 1
ATOM 516 N N . GLN A 1 70 ? -9.844 16.234 7.797 1.00 80.31 70 GLN A N 1
ATOM 517 C CA . GLN A 1 70 ? -11.207 16.002 8.269 1.00 80.31 70 GLN A CA 1
ATOM 518 C C . GLN A 1 70 ? -11.487 14.507 8.254 1.00 80.31 70 GLN A C 1
ATOM 520 O O . GLN A 1 70 ? -11.371 13.851 7.219 1.00 80.31 70 GLN A O 1
ATOM 525 N N . GLY A 1 71 ? -11.847 13.968 9.411 1.00 83.31 71 GLY A N 1
ATOM 526 C CA . GLY A 1 71 ? -12.034 12.542 9.566 1.00 83.31 71 GLY A CA 1
ATOM 527 C C . GLY A 1 71 ? -10.731 11.745 9.472 1.00 83.31 71 GLY A C 1
ATOM 528 O O . GLY A 1 71 ? -9.625 12.265 9.301 1.00 83.31 71 GLY A O 1
ATOM 529 N N . TRP A 1 72 ? -10.896 10.432 9.556 1.00 89.81 72 TRP A N 1
ATOM 530 C CA . TRP A 1 72 ? -9.844 9.438 9.345 1.00 89.81 72 TRP A CA 1
ATOM 531 C C . TRP A 1 72 ? -10.229 8.400 8.287 1.00 89.81 72 TRP A C 1
ATOM 533 O O . TRP A 1 72 ? -9.490 7.442 8.071 1.00 89.81 72 TRP A O 1
ATOM 543 N N . GLN A 1 73 ? -11.360 8.594 7.596 1.00 92.62 73 GLN A N 1
ATOM 544 C CA . GLN A 1 73 ? -11.921 7.661 6.614 1.00 92.62 73 GLN A CA 1
ATOM 545 C C . GLN A 1 73 ? -10.913 7.185 5.564 1.00 92.62 73 GLN A C 1
ATOM 547 O O . GLN A 1 73 ? -10.903 6.009 5.219 1.00 92.62 73 GLN A O 1
ATOM 552 N N . ILE A 1 74 ? -10.033 8.068 5.093 1.00 91.88 74 ILE A N 1
ATOM 553 C CA . ILE A 1 74 ? -8.966 7.746 4.131 1.00 91.88 74 ILE A CA 1
ATOM 554 C C . ILE A 1 74 ? -7.993 6.653 4.612 1.00 91.88 74 ILE A C 1
ATOM 556 O O . ILE A 1 74 ? -7.274 6.084 3.799 1.00 91.88 74 ILE A O 1
ATOM 560 N N . TYR A 1 75 ? -7.972 6.332 5.906 1.00 93.81 75 TYR A N 1
ATOM 561 C CA . TYR A 1 75 ? -7.139 5.279 6.491 1.00 93.81 75 TYR A CA 1
ATOM 562 C C . TYR A 1 75 ? -7.937 4.025 6.871 1.00 93.81 75 TYR A C 1
ATOM 564 O O . TYR A 1 75 ? -7.346 3.052 7.335 1.00 93.81 75 TYR A O 1
ATOM 572 N N . GLU A 1 76 ? -9.263 4.014 6.689 1.00 95.06 76 GLU A N 1
ATOM 573 C CA . GLU A 1 76 ? -10.141 2.953 7.196 1.00 95.06 76 GLU A CA 1
ATOM 574 C C . GLU A 1 76 ? -9.728 1.541 6.749 1.00 95.06 76 GLU A C 1
ATOM 576 O O . GLU A 1 76 ? -9.665 0.675 7.623 1.00 95.06 76 GLU A O 1
ATOM 581 N N . PRO A 1 77 ? -9.377 1.264 5.473 1.00 96.69 77 PRO A N 1
ATOM 582 C CA . PRO A 1 77 ? -8.941 -0.082 5.099 1.00 96.69 77 PRO A CA 1
ATOM 583 C C . PRO A 1 77 ? -7.675 -0.532 5.838 1.00 96.69 77 PRO A C 1
ATOM 585 O O . PRO A 1 77 ? -7.605 -1.674 6.281 1.00 96.69 77 PRO A O 1
ATOM 588 N N . LEU A 1 78 ? -6.700 0.366 6.034 1.00 96.69 78 LEU A N 1
ATOM 589 C CA . LEU A 1 78 ? -5.478 0.056 6.786 1.00 96.69 78 LEU A CA 1
ATOM 590 C C . LEU A 1 78 ? -5.775 -0.175 8.268 1.00 96.69 78 LEU A C 1
ATOM 592 O O . LEU A 1 78 ? -5.199 -1.074 8.877 1.00 96.69 78 LEU A O 1
ATOM 596 N N . ILE A 1 79 ? -6.681 0.614 8.853 1.00 96.88 79 ILE A N 1
ATOM 597 C CA . ILE A 1 79 ? -7.115 0.449 10.245 1.00 96.88 79 ILE A CA 1
ATOM 598 C C . ILE A 1 79 ? -7.782 -0.913 10.427 1.00 96.88 79 ILE A C 1
ATOM 600 O O . ILE A 1 79 ? -7.378 -1.669 11.307 1.00 96.88 79 ILE A O 1
ATOM 604 N N . ARG A 1 80 ? -8.756 -1.238 9.569 1.00 97.06 80 ARG A N 1
ATOM 605 C CA . ARG A 1 80 ? -9.475 -2.518 9.579 1.00 97.06 80 ARG A CA 1
ATOM 606 C C . ARG A 1 80 ? -8.519 -3.697 9.460 1.00 97.06 80 ARG A C 1
ATOM 608 O O . ARG A 1 80 ? -8.598 -4.612 10.269 1.00 97.06 80 ARG A O 1
ATOM 615 N N . GLU A 1 81 ? -7.556 -3.629 8.547 1.00 96.81 81 GLU A N 1
ATOM 616 C CA . GLU A 1 81 ? -6.525 -4.661 8.403 1.00 96.81 81 GLU A CA 1
ATOM 617 C C . GLU A 1 81 ? -5.611 -4.766 9.636 1.00 96.81 81 GLU A C 1
ATOM 619 O O . GLU A 1 81 ? -5.273 -5.864 10.076 1.00 96.81 81 GLU A O 1
ATOM 624 N N . THR A 1 82 ? -5.246 -3.634 10.244 1.00 95.94 82 THR A N 1
ATOM 625 C CA . THR A 1 82 ? -4.381 -3.594 11.438 1.00 95.94 82 THR A CA 1
ATOM 626 C C . THR A 1 82 ? -5.042 -4.260 12.642 1.00 95.94 82 THR A C 1
ATOM 628 O O . THR A 1 82 ? -4.377 -4.969 13.395 1.00 95.94 82 THR A O 1
ATOM 631 N N . ILE A 1 83 ? -6.349 -4.059 12.817 1.00 96.56 83 ILE A N 1
ATOM 632 C CA . ILE A 1 83 ? -7.120 -4.657 13.917 1.00 96.56 83 ILE A CA 1
ATOM 633 C C . ILE A 1 83 ? -7.820 -5.966 13.525 1.00 96.56 83 ILE A C 1
ATOM 635 O O . ILE A 1 83 ? -8.508 -6.549 14.357 1.00 96.56 83 ILE A O 1
ATOM 639 N N . LYS A 1 84 ? -7.652 -6.426 12.277 1.00 95.62 84 LYS A N 1
ATOM 640 C CA . LYS A 1 84 ? -8.306 -7.618 11.707 1.00 95.62 84 LYS A CA 1
ATOM 641 C C . LYS A 1 84 ? -9.841 -7.571 11.791 1.00 95.62 84 LYS A C 1
ATOM 643 O O . LYS A 1 84 ? -10.485 -8.577 12.075 1.00 95.62 84 LYS A O 1
ATOM 648 N N . ALA A 1 85 ? -10.427 -6.399 11.540 1.00 94.38 85 ALA A N 1
ATOM 649 C CA . ALA A 1 85 ? -11.874 -6.200 11.490 1.00 94.38 85 ALA A CA 1
ATOM 650 C C . ALA A 1 85 ? -12.412 -6.317 10.056 1.00 94.38 85 ALA A C 1
ATOM 652 O O . ALA A 1 85 ? -12.082 -5.516 9.182 1.00 94.38 85 ALA A O 1
ATOM 653 N N . GLU A 1 86 ? -13.310 -7.276 9.831 1.00 91.44 86 GLU A N 1
ATOM 654 C CA . GLU A 1 86 ? -13.987 -7.464 8.539 1.00 91.44 86 GLU A CA 1
ATOM 655 C C . GLU A 1 86 ? -15.195 -6.523 8.366 1.00 91.44 86 GLU A C 1
ATOM 657 O O . GLU A 1 86 ? -15.654 -6.302 7.249 1.00 91.44 86 GLU A O 1
ATOM 662 N N . THR A 1 87 ? -15.677 -5.899 9.440 1.00 92.56 87 THR A N 1
ATOM 663 C CA . THR A 1 87 ? -16.809 -4.960 9.444 1.00 92.56 87 THR A CA 1
ATOM 664 C C . THR A 1 87 ? -16.354 -3.497 9.381 1.00 92.56 87 THR A C 1
ATOM 666 O O . THR A 1 87 ? -15.173 -3.184 9.558 1.00 92.56 87 THR A O 1
ATOM 669 N N . ASP A 1 88 ? -17.282 -2.585 9.081 1.00 92.31 88 ASP A N 1
ATOM 670 C CA . ASP A 1 88 ? -16.991 -1.153 8.989 1.00 92.31 88 ASP A CA 1
ATOM 671 C C . ASP A 1 88 ? -16.823 -0.481 10.364 1.00 92.31 88 ASP A C 1
ATOM 673 O O . ASP A 1 88 ? -17.185 -1.030 11.408 1.00 92.31 88 ASP A O 1
ATOM 677 N N . ALA A 1 89 ? -16.278 0.738 10.348 1.00 92.06 89 ALA A N 1
ATOM 678 C CA . ALA A 1 89 ? -16.032 1.568 11.527 1.00 92.06 89 ALA A CA 1
ATOM 679 C C . ALA A 1 89 ? -17.233 1.742 12.475 1.00 92.06 89 ALA A C 1
ATOM 681 O O . ALA A 1 89 ? -17.043 1.988 13.665 1.00 92.06 89 ALA A O 1
ATOM 682 N N . GLY A 1 90 ? -18.453 1.674 11.944 1.00 93.62 90 GLY A N 1
ATOM 683 C CA . GLY A 1 90 ? -19.699 1.860 12.673 1.00 93.62 90 GLY A CA 1
ATOM 684 C C . GLY A 1 90 ? -20.265 0.601 13.309 1.00 93.62 90 GLY A C 1
ATOM 685 O O . GLY A 1 90 ? -21.335 0.660 13.910 1.00 93.62 90 GLY A O 1
ATOM 686 N N . SER A 1 91 ? -19.559 -0.521 13.194 1.00 95.12 91 SER A N 1
ATOM 687 C CA . SER A 1 91 ? -19.953 -1.790 13.794 1.00 95.12 91 SER A CA 1
ATOM 688 C C . SER A 1 91 ? -19.417 -1.960 15.216 1.00 95.12 91 SER A C 1
ATOM 690 O O . SER A 1 91 ? -18.357 -1.448 15.597 1.00 95.12 91 SER A O 1
ATOM 692 N N . ASN A 1 92 ? -20.139 -2.752 15.999 1.00 95.69 92 ASN A N 1
ATOM 693 C CA . ASN A 1 92 ? -19.717 -3.145 17.336 1.00 95.69 92 ASN A CA 1
ATOM 694 C C . ASN A 1 92 ? -18.469 -4.036 17.295 1.00 95.69 92 ASN A C 1
ATOM 696 O O . ASN A 1 92 ? -17.597 -3.928 18.154 1.00 95.69 92 ASN A O 1
ATOM 700 N N . GLU A 1 93 ? -18.356 -4.878 16.270 1.00 94.62 93 GLU A N 1
ATOM 701 C CA . GLU A 1 93 ? -17.233 -5.783 16.040 1.00 94.62 93 GLU A CA 1
ATOM 702 C C . GLU A 1 93 ? -15.936 -5.003 15.783 1.00 94.62 93 GLU A C 1
ATOM 704 O O . GLU A 1 93 ? -14.891 -5.342 16.341 1.00 94.62 93 GLU A O 1
ATOM 709 N N . PHE A 1 94 ? -16.004 -3.907 15.016 1.00 96.31 94 PHE A N 1
ATOM 710 C CA . PHE A 1 94 ? -14.870 -3.003 14.815 1.00 96.31 94 PHE A CA 1
ATOM 711 C C . PHE A 1 94 ? -14.426 -2.374 16.136 1.00 96.31 94 PHE A C 1
ATOM 713 O O . PHE A 1 94 ? -13.241 -2.399 16.472 1.00 96.31 94 PHE A O 1
ATOM 720 N N . ALA A 1 95 ? -15.370 -1.833 16.911 1.00 97.38 95 ALA A N 1
ATOM 721 C CA . ALA A 1 95 ? -15.069 -1.201 18.191 1.00 97.38 95 ALA A CA 1
ATOM 722 C C . ALA A 1 95 ? -14.502 -2.205 19.215 1.00 97.38 95 ALA A C 1
ATOM 724 O O . ALA A 1 95 ? -13.566 -1.880 19.947 1.00 97.38 95 ALA A O 1
ATOM 725 N N . ALA A 1 96 ? -14.987 -3.449 19.217 1.00 96.31 96 ALA A N 1
ATOM 726 C CA . ALA A 1 96 ? -14.438 -4.523 20.038 1.00 96.31 96 ALA A CA 1
ATOM 727 C C . ALA A 1 96 ? -12.995 -4.878 19.638 1.00 96.31 96 ALA A C 1
ATOM 729 O O . ALA A 1 96 ? -12.117 -4.947 20.501 1.00 96.31 96 ALA A O 1
ATOM 730 N N . ALA A 1 97 ? -12.723 -5.051 18.341 1.00 96.94 97 ALA A N 1
ATOM 731 C CA . ALA A 1 97 ? -11.376 -5.318 17.835 1.00 96.94 97 ALA A CA 1
ATOM 732 C C . ALA A 1 97 ? -10.409 -4.165 18.158 1.00 96.94 97 ALA A C 1
ATOM 734 O O . ALA A 1 97 ? -9.284 -4.387 18.617 1.00 96.94 97 ALA A O 1
ATOM 735 N N . LEU A 1 98 ? -10.874 -2.923 18.006 1.00 97.62 98 LEU A N 1
ATOM 736 C CA . LEU A 1 98 ? -10.110 -1.730 18.348 1.00 97.62 98 LEU A CA 1
ATOM 737 C C . LEU A 1 98 ? -9.792 -1.665 19.847 1.00 97.62 98 LEU A C 1
ATOM 739 O O . LEU A 1 98 ? -8.654 -1.384 20.214 1.00 97.62 98 LEU A O 1
ATOM 743 N N . SER A 1 99 ? -10.760 -1.995 20.705 1.00 97.50 99 SER A N 1
ATOM 744 C CA . SER A 1 99 ? -10.586 -2.075 22.160 1.00 97.50 99 SER A CA 1
ATOM 745 C C . SER A 1 99 ? -9.510 -3.096 22.558 1.00 97.50 99 SER A C 1
ATOM 747 O O . SER A 1 99 ? -8.647 -2.802 23.390 1.00 97.50 99 SER A O 1
ATOM 749 N N . GLN A 1 100 ? -9.482 -4.269 21.913 1.00 97.06 100 GLN A N 1
ATOM 750 C CA . GLN A 1 100 ? -8.424 -5.263 22.139 1.00 97.06 100 GLN A CA 1
ATOM 751 C C . GLN A 1 100 ? -7.057 -4.760 21.672 1.00 97.06 100 GLN A C 1
ATOM 753 O O . GLN A 1 100 ? -6.061 -4.907 22.388 1.00 97.06 100 GLN A O 1
ATOM 758 N N . ARG A 1 101 ? -6.997 -4.107 20.504 1.00 96.56 101 ARG A N 1
ATOM 759 C CA . ARG A 1 101 ? -5.752 -3.515 20.006 1.00 96.56 101 ARG A CA 1
ATOM 760 C C . ARG A 1 101 ? -5.238 -2.422 20.944 1.00 96.56 101 ARG A C 1
ATOM 762 O O . ARG A 1 101 ? -4.056 -2.442 21.279 1.00 96.56 101 ARG A O 1
ATOM 769 N N . GLN A 1 102 ? -6.106 -1.535 21.425 1.00 97.88 102 GLN A N 1
ATOM 770 C CA . GLN A 1 102 ? -5.773 -0.512 22.422 1.00 97.88 102 GLN A CA 1
ATOM 771 C C . GLN A 1 102 ? -5.188 -1.141 23.687 1.00 97.88 102 GLN A C 1
ATOM 773 O O . GLN A 1 102 ? -4.094 -0.765 24.102 1.00 97.88 102 GLN A O 1
ATOM 778 N N . LYS A 1 103 ? -5.848 -2.170 24.234 1.00 97.25 103 LYS A N 1
ATOM 779 C CA . LYS A 1 103 ? -5.351 -2.909 25.401 1.00 97.25 103 LYS A CA 1
ATOM 780 C C . LYS A 1 103 ? -3.948 -3.476 25.163 1.00 97.25 103 LYS A C 1
ATOM 782 O O . LYS A 1 103 ? -3.076 -3.313 26.012 1.00 97.25 103 LYS A O 1
ATOM 787 N N . SER A 1 104 ? -3.713 -4.101 24.005 1.00 96.00 104 SER A N 1
ATOM 788 C CA . SER A 1 104 ? -2.400 -4.667 23.645 1.00 96.00 104 SER A CA 1
ATOM 789 C C . SER A 1 104 ? -1.294 -3.614 23.512 1.00 96.00 104 SER A C 1
ATOM 791 O O . SER A 1 104 ? -0.124 -3.923 23.710 1.00 96.00 104 SER A O 1
ATOM 793 N N . ALA A 1 105 ? -1.665 -2.372 23.197 1.00 94.81 105 ALA A N 1
ATOM 794 C CA . ALA A 1 105 ? -0.760 -1.236 23.074 1.00 94.81 105 ALA A CA 1
ATOM 795 C C . ALA A 1 105 ? -0.602 -0.446 24.391 1.00 94.81 105 ALA A C 1
ATOM 797 O O . ALA A 1 105 ? 0.032 0.607 24.395 1.00 94.81 105 ALA A O 1
ATOM 798 N N . GLY A 1 106 ? -1.187 -0.918 25.502 1.00 96.38 106 GLY A N 1
ATOM 799 C CA . GLY A 1 106 ? -1.167 -0.212 26.788 1.00 96.38 106 GLY A CA 1
ATOM 800 C C . GLY A 1 106 ? -2.030 1.055 26.819 1.00 96.38 106 GLY A C 1
ATOM 801 O O . GLY A 1 106 ? -1.809 1.927 27.655 1.00 96.38 106 GLY A O 1
ATOM 802 N N . LEU A 1 107 ? -2.996 1.173 25.904 1.00 96.50 107 LEU A N 1
ATOM 803 C CA . LEU A 1 107 ? -3.934 2.291 25.809 1.00 96.50 107 LEU A CA 1
ATOM 804 C C . LEU A 1 107 ? -5.263 1.962 26.500 1.00 96.50 107 LEU A C 1
ATOM 806 O O . LEU A 1 107 ? -5.613 0.796 26.701 1.00 96.50 107 LEU A O 1
ATOM 810 N N . SER A 1 108 ? -6.043 3.001 26.807 1.00 96.12 108 SER A N 1
ATOM 811 C CA . SER A 1 108 ? -7.420 2.853 27.288 1.00 96.12 108 SER A CA 1
ATOM 812 C C . SER A 1 108 ? -8.270 2.092 26.255 1.00 96.12 108 SER A C 1
ATOM 814 O O . SER A 1 108 ? -8.407 2.572 25.130 1.00 96.12 108 SER A O 1
ATOM 816 N N . PRO A 1 109 ? -8.872 0.936 26.600 1.00 96.75 109 PRO A N 1
ATOM 817 C CA . PRO A 1 109 ? -9.559 0.061 25.646 1.00 96.75 109 PRO A CA 1
ATOM 818 C C . PRO A 1 109 ? -10.997 0.526 25.363 1.00 96.75 109 PRO A C 1
ATOM 820 O O . PRO A 1 109 ? -11.959 -0.219 25.560 1.00 96.75 109 PRO A O 1
ATOM 823 N N . SER A 1 110 ? -11.156 1.779 24.938 1.00 96.50 110 SER A N 1
ATOM 824 C CA . SER A 1 110 ? -12.449 2.441 24.725 1.00 96.50 110 SER A CA 1
ATOM 825 C C . SER A 1 110 ? -13.232 1.903 23.523 1.00 96.50 110 SER A C 1
ATOM 827 O O . SER A 1 110 ? -14.451 2.047 23.475 1.00 96.50 110 SER A O 1
ATOM 829 N N . GLY A 1 111 ? -12.547 1.299 22.548 1.00 96.25 111 GLY A N 1
ATOM 830 C CA . GLY A 1 111 ? -13.127 0.925 21.257 1.00 96.25 111 GLY A CA 1
ATOM 831 C C . GLY A 1 111 ? -13.411 2.118 20.340 1.00 96.25 111 GLY A C 1
ATOM 832 O O . GLY A 1 111 ? -14.030 1.944 19.293 1.00 96.25 111 GLY A O 1
ATOM 833 N N . ILE A 1 112 ? -12.963 3.321 20.711 1.00 95.69 112 ILE A N 1
ATOM 834 C CA . ILE A 1 112 ? -13.101 4.554 19.929 1.00 95.69 112 ILE A CA 1
ATOM 835 C C . ILE A 1 112 ? -11.749 4.884 19.305 1.00 95.69 112 ILE A C 1
ATOM 837 O O . ILE A 1 112 ? -10.733 4.871 20.001 1.00 95.69 112 ILE A O 1
ATOM 841 N N . LEU A 1 113 ? -11.722 5.218 18.014 1.00 93.81 113 LEU A N 1
ATOM 842 C CA . LEU A 1 113 ? -10.495 5.661 17.357 1.00 93.81 113 LEU A CA 1
ATOM 843 C C . LEU A 1 113 ? -10.199 7.124 17.704 1.00 93.81 113 LEU A C 1
ATOM 845 O O . LEU A 1 113 ? -10.621 8.046 17.005 1.00 93.81 113 LEU A O 1
ATOM 849 N N . ASP A 1 114 ? -9.473 7.319 18.800 1.00 89.50 114 ASP A N 1
ATOM 850 C CA . ASP A 1 114 ? -8.948 8.614 19.223 1.00 89.50 114 ASP A CA 1
ATOM 851 C C . ASP A 1 114 ? -7.557 8.916 18.633 1.00 89.50 114 ASP A C 1
ATOM 853 O O . ASP A 1 114 ? -6.941 8.109 17.927 1.00 89.50 114 ASP A O 1
ATOM 857 N N . GLU A 1 115 ? -7.053 10.117 18.919 1.00 85.69 115 GLU A N 1
ATOM 858 C CA . GLU A 1 115 ? -5.764 10.583 18.412 1.00 85.69 115 GLU A CA 1
ATOM 859 C C . GLU A 1 115 ? -4.594 9.704 18.879 1.00 85.69 115 GLU A C 1
ATOM 861 O O . GLU A 1 115 ? -3.699 9.405 18.087 1.00 85.69 115 GLU A O 1
ATOM 866 N N . GLN A 1 116 ? -4.589 9.267 20.141 1.00 90.19 116 GLN A N 1
ATOM 867 C CA . GLN A 1 116 ? -3.505 8.446 20.685 1.00 90.19 116 GLN A CA 1
ATOM 868 C C . GLN A 1 116 ? -3.469 7.070 20.011 1.00 90.19 116 GLN A C 1
ATOM 870 O O . GLN A 1 116 ? -2.403 6.596 19.612 1.00 90.19 116 GLN A O 1
ATOM 875 N N . THR A 1 117 ? -4.640 6.469 19.811 1.00 93.81 117 THR A N 1
ATOM 876 C CA . THR A 1 117 ? -4.798 5.199 19.102 1.00 93.81 117 THR A CA 1
ATOM 877 C C . THR A 1 117 ? -4.353 5.336 17.651 1.00 93.81 117 THR A C 1
ATOM 879 O O . THR A 1 117 ? -3.548 4.534 17.178 1.00 93.81 117 THR A O 1
ATOM 882 N N . PHE A 1 118 ? -4.770 6.392 16.950 1.00 91.31 118 PHE A N 1
ATOM 883 C CA . PHE A 1 118 ? -4.332 6.610 15.573 1.00 91.31 118 PHE A CA 1
ATOM 884 C C . PHE A 1 118 ? -2.820 6.849 15.454 1.00 91.31 118 PHE A C 1
ATOM 886 O O . PHE A 1 118 ? -2.173 6.293 14.567 1.00 91.31 118 PHE A O 1
ATOM 893 N N . ARG A 1 119 ? -2.223 7.625 16.368 1.00 89.50 119 ARG A N 1
ATOM 894 C CA . ARG A 1 119 ? -0.765 7.822 16.419 1.00 89.50 119 ARG A CA 1
ATOM 895 C C . ARG A 1 119 ? -0.022 6.501 16.616 1.00 89.50 119 ARG A C 1
ATOM 897 O O . ARG A 1 119 ? 1.030 6.325 16.003 1.00 89.50 119 ARG A O 1
ATOM 904 N N . SER A 1 120 ? -0.571 5.573 17.406 1.00 94.38 120 SER A N 1
ATOM 905 C CA . SER A 1 120 ? 0.008 4.232 17.561 1.00 94.38 120 SER A CA 1
ATOM 906 C C . SER A 1 120 ? 0.001 3.444 16.244 1.00 94.38 120 SER A C 1
ATOM 908 O O . SER A 1 120 ? 1.031 2.896 15.864 1.00 94.38 120 SER A O 1
ATOM 910 N N . PHE A 1 121 ? -1.090 3.496 15.470 1.00 94.75 121 PHE A N 1
ATOM 911 C CA . PHE A 1 121 ? -1.159 2.844 14.155 1.00 94.75 121 PHE A CA 1
ATOM 912 C C . PHE A 1 121 ? -0.177 3.439 13.160 1.00 94.75 121 PHE A C 1
ATOM 914 O O . PHE A 1 121 ? 0.521 2.714 12.461 1.00 94.75 121 PHE A O 1
ATOM 921 N N . VAL A 1 122 ? -0.073 4.766 13.128 1.00 91.25 122 VAL A N 1
ATOM 922 C CA . VAL A 1 122 ? 0.908 5.453 12.288 1.00 91.25 122 VAL A CA 1
ATOM 923 C C . VAL A 1 122 ? 2.328 5.021 12.645 1.00 91.25 122 VAL A C 1
ATOM 925 O O . VAL A 1 122 ? 3.128 4.783 11.739 1.00 91.25 122 VAL A O 1
ATOM 928 N N . ALA A 1 123 ? 2.652 4.910 13.935 1.00 92.25 123 ALA A N 1
ATOM 929 C CA . ALA A 1 123 ? 3.958 4.432 14.372 1.00 92.25 123 ALA A CA 1
ATOM 930 C C . ALA A 1 123 ? 4.218 2.999 13.878 1.00 92.25 123 ALA A C 1
ATOM 932 O O . ALA A 1 123 ? 5.263 2.746 13.279 1.00 92.25 123 ALA A O 1
ATOM 933 N N . ASP A 1 124 ? 3.252 2.090 14.028 1.00 93.75 124 ASP A N 1
ATOM 934 C CA . ASP A 1 124 ? 3.356 0.715 13.528 1.00 93.75 124 ASP A CA 1
ATOM 935 C C . ASP A 1 124 ? 3.538 0.667 12.003 1.00 93.75 124 ASP A C 1
ATOM 937 O O . ASP A 1 124 ? 4.415 -0.023 11.484 1.00 93.75 124 ASP A O 1
ATOM 941 N N . TRP A 1 125 ? 2.743 1.421 11.243 1.00 94.00 125 TRP A N 1
ATOM 942 C CA . TRP A 1 125 ? 2.858 1.447 9.784 1.00 94.00 125 TRP A CA 1
ATOM 943 C C . TRP A 1 125 ? 4.207 2.002 9.331 1.00 94.00 125 TRP A C 1
ATOM 945 O O . TRP A 1 125 ? 4.791 1.489 8.380 1.00 94.00 125 TRP A O 1
ATOM 955 N N . GLN A 1 126 ? 4.739 3.011 10.022 1.00 90.56 126 GLN A N 1
ATOM 956 C CA . GLN A 1 126 ? 6.049 3.580 9.706 1.00 90.56 126 GLN A CA 1
ATOM 957 C C . GLN A 1 126 ? 7.205 2.642 10.066 1.00 90.56 126 GLN A C 1
ATOM 959 O O . GLN A 1 126 ? 8.168 2.563 9.307 1.00 90.56 126 GLN A O 1
ATOM 964 N N . THR A 1 127 ? 7.136 1.911 11.181 1.00 91.75 127 THR A N 1
ATOM 965 C CA . THR A 1 127 ? 8.202 0.964 11.567 1.00 91.75 127 THR A CA 1
ATOM 966 C C . THR A 1 127 ? 8.272 -0.250 10.644 1.00 91.75 127 THR A C 1
ATOM 968 O O . THR A 1 127 ? 9.349 -0.824 10.464 1.00 91.75 127 THR A O 1
ATOM 971 N N . ASN A 1 128 ? 7.145 -0.596 10.018 1.00 92.06 128 ASN A N 1
ATOM 972 C CA . ASN A 1 128 ? 7.036 -1.669 9.038 1.00 92.06 128 ASN A CA 1
ATOM 973 C C . ASN A 1 128 ? 7.564 -1.298 7.642 1.00 92.06 128 ASN A C 1
ATOM 975 O O . ASN A 1 128 ? 7.662 -2.178 6.793 1.00 92.06 128 ASN A O 1
ATOM 979 N N . ARG A 1 129 ? 7.895 -0.030 7.379 1.00 92.00 129 ARG A N 1
ATOM 980 C CA . ARG A 1 129 ? 8.391 0.439 6.073 1.00 92.00 129 ARG A CA 1
ATOM 981 C C . ARG A 1 129 ? 9.873 0.150 5.839 1.00 92.00 129 ARG A C 1
ATOM 983 O O . ARG A 1 129 ? 10.596 -0.324 6.716 1.00 92.00 129 ARG A O 1
ATOM 990 N N . LEU A 1 130 ? 10.340 0.471 4.633 1.00 91.00 130 LEU A N 1
ATOM 991 C CA . LEU A 1 130 ? 11.725 0.310 4.216 1.00 91.00 130 LEU A CA 1
ATOM 992 C C . LEU A 1 130 ? 12.682 1.129 5.101 1.00 91.00 130 LEU A C 1
ATOM 994 O O . LEU A 1 130 ? 12.700 2.368 5.066 1.00 91.00 130 LEU A O 1
ATOM 998 N N . LYS A 1 131 ? 13.511 0.403 5.862 1.00 87.38 131 LYS A N 1
ATOM 999 C CA . LYS A 1 131 ? 14.521 0.953 6.782 1.00 87.38 131 LYS A CA 1
ATOM 1000 C C . LYS A 1 131 ? 15.824 1.321 6.066 1.00 87.38 131 LYS A C 1
ATOM 1002 O O . LYS A 1 131 ? 16.345 2.415 6.263 1.00 87.38 131 LYS A O 1
ATOM 1007 N N . HIS A 1 132 ? 16.328 0.438 5.203 1.00 84.12 132 HIS A N 1
ATOM 1008 C CA . HIS A 1 132 ? 17.564 0.663 4.449 1.00 84.12 132 HIS A CA 1
ATOM 1009 C C . HIS A 1 132 ? 17.267 1.392 3.139 1.00 84.12 132 HIS A C 1
ATOM 1011 O O . HIS A 1 132 ? 16.660 0.828 2.232 1.00 84.12 132 HIS A O 1
ATOM 1017 N N . ARG A 1 133 ? 17.684 2.661 3.058 1.00 85.75 133 ARG A N 1
ATOM 1018 C CA . ARG A 1 133 ? 17.372 3.569 1.939 1.00 85.75 133 ARG A CA 1
ATOM 1019 C C . ARG A 1 133 ? 18.587 3.945 1.092 1.00 85.75 133 ARG A C 1
ATOM 1021 O O . ARG A 1 133 ? 18.625 5.030 0.510 1.00 85.75 133 ARG A O 1
ATOM 1028 N N . SER A 1 134 ? 19.586 3.069 1.054 1.00 89.25 134 SER A N 1
ATOM 1029 C CA . SER A 1 134 ? 20.726 3.223 0.152 1.00 89.25 134 SER A CA 1
ATOM 1030 C C . SER A 1 134 ? 20.227 3.247 -1.297 1.00 89.25 134 SER A C 1
ATOM 1032 O O . SER A 1 134 ? 19.372 2.428 -1.642 1.00 89.25 134 SER A O 1
ATOM 1034 N N . PRO A 1 135 ? 20.698 4.187 -2.136 1.00 92.00 135 PRO A N 1
ATOM 1035 C CA . PRO A 1 135 ? 20.379 4.168 -3.558 1.00 92.00 135 PRO A CA 1
ATOM 1036 C C . PRO A 1 135 ? 20.820 2.850 -4.200 1.00 92.00 135 PRO A C 1
ATOM 1038 O O . PRO A 1 135 ? 21.877 2.337 -3.836 1.00 92.00 135 PRO A O 1
ATOM 1041 N N . ALA A 1 136 ? 20.025 2.336 -5.136 1.00 93.25 136 ALA A N 1
ATOM 1042 C CA . ALA A 1 136 ? 20.361 1.114 -5.857 1.00 93.25 136 ALA A CA 1
ATOM 1043 C C . ALA A 1 136 ? 21.581 1.316 -6.762 1.00 93.25 136 ALA A C 1
ATOM 1045 O O . ALA A 1 136 ? 21.765 2.393 -7.341 1.00 93.25 136 ALA A O 1
ATOM 1046 N N . THR A 1 137 ? 22.383 0.268 -6.922 1.00 93.88 137 THR A N 1
ATOM 1047 C CA . THR A 1 137 ? 23.422 0.213 -7.953 1.00 93.88 137 THR A CA 1
ATOM 1048 C C . THR A 1 137 ? 22.834 -0.225 -9.298 1.00 93.88 137 THR A C 1
ATOM 1050 O O . THR A 1 137 ? 21.707 -0.717 -9.385 1.00 93.88 137 THR A O 1
ATOM 1053 N N . ALA A 1 138 ? 23.589 -0.044 -10.384 1.00 93.00 138 ALA A N 1
ATOM 1054 C CA . ALA A 1 138 ? 23.131 -0.424 -11.721 1.00 93.00 138 ALA A CA 1
ATOM 1055 C C . ALA A 1 138 ? 22.899 -1.942 -11.855 1.00 93.00 138 ALA A C 1
ATOM 1057 O O . ALA A 1 138 ? 22.026 -2.365 -12.607 1.00 93.00 138 ALA A O 1
ATOM 1058 N N . GLU A 1 139 ? 23.650 -2.755 -11.110 1.00 95.12 139 GLU A N 1
ATOM 1059 C CA . GLU A 1 139 ? 23.588 -4.221 -11.117 1.00 95.12 139 GLU A CA 1
ATOM 1060 C C . GLU A 1 139 ? 22.338 -4.764 -10.396 1.00 95.12 139 GLU A C 1
ATOM 1062 O O . GLU A 1 139 ? 21.812 -5.830 -10.747 1.00 95.12 139 GLU A O 1
ATOM 1067 N N . GLU A 1 140 ? 21.844 -4.015 -9.406 1.00 95.88 140 GLU A N 1
ATOM 1068 C CA . GLU A 1 140 ? 20.622 -4.317 -8.652 1.00 95.88 140 GLU A CA 1
ATOM 1069 C C . GLU A 1 140 ? 19.353 -3.997 -9.455 1.00 95.88 140 GLU A C 1
ATOM 1071 O O . GLU A 1 140 ? 18.292 -4.579 -9.213 1.00 95.88 140 GLU A O 1
ATOM 1076 N N . LEU A 1 141 ? 19.452 -3.094 -10.433 1.00 97.56 141 LEU A N 1
ATOM 1077 C CA . LEU A 1 141 ? 18.329 -2.657 -11.251 1.00 97.56 141 LEU A CA 1
ATOM 1078 C C . LEU A 1 141 ? 18.129 -3.542 -12.487 1.00 97.56 141 LEU A C 1
ATOM 1080 O O . LEU A 1 141 ? 19.060 -3.985 -13.157 1.00 97.56 141 LEU A O 1
ATOM 1084 N N . VAL A 1 142 ? 16.863 -3.744 -12.838 1.00 98.00 142 VAL A N 1
ATOM 1085 C CA . VAL A 1 142 ? 16.423 -4.372 -14.085 1.00 98.00 142 VAL A CA 1
ATOM 1086 C C . VAL A 1 142 ? 15.447 -3.459 -14.815 1.00 98.00 142 VAL A C 1
ATOM 1088 O O . VAL A 1 142 ? 14.724 -2.679 -14.196 1.00 98.00 142 VAL A O 1
ATOM 1091 N N . GLY A 1 143 ? 15.409 -3.550 -16.144 1.00 97.50 143 GLY A N 1
ATOM 1092 C CA . GLY A 1 143 ? 14.406 -2.851 -16.944 1.00 97.50 143 GLY A CA 1
ATOM 1093 C C . GLY A 1 143 ? 13.059 -3.566 -16.868 1.00 97.50 143 GLY A C 1
ATOM 1094 O O . GLY A 1 143 ? 12.933 -4.686 -17.359 1.00 97.50 143 GLY A O 1
ATOM 1095 N N . GLY A 1 144 ? 12.046 -2.927 -16.283 1.00 96.75 144 GLY A N 1
ATOM 1096 C CA . GLY A 1 144 ? 10.694 -3.479 -16.258 1.00 96.75 144 GLY A CA 1
ATOM 1097 C C . GLY A 1 144 ? 10.024 -3.430 -17.635 1.00 96.75 144 GLY A C 1
ATOM 1098 O O . GLY A 1 144 ? 10.273 -2.522 -18.431 1.00 96.75 144 GLY A O 1
ATOM 1099 N N . LEU A 1 145 ? 9.166 -4.404 -17.938 1.00 95.69 145 LEU A N 1
ATOM 1100 C CA . LEU A 1 145 ? 8.478 -4.510 -19.227 1.00 95.69 145 LEU A CA 1
ATOM 1101 C C . LEU A 1 145 ? 7.538 -3.313 -19.459 1.00 95.69 145 LEU A C 1
ATOM 1103 O O . LEU A 1 145 ? 6.776 -2.985 -18.553 1.00 95.69 145 LEU A O 1
ATOM 1107 N N . PRO A 1 146 ? 7.492 -2.706 -20.665 1.00 96.19 146 PRO A N 1
ATOM 1108 C CA . PRO A 1 146 ? 6.569 -1.603 -20.967 1.00 96.19 146 PRO A CA 1
ATOM 1109 C C . PRO A 1 146 ? 5.109 -1.904 -20.611 1.00 96.19 146 PRO A C 1
ATOM 1111 O O . PRO A 1 146 ? 4.406 -1.045 -20.092 1.00 96.19 146 PRO A O 1
ATOM 1114 N N . ALA A 1 147 ? 4.673 -3.148 -20.827 1.00 94.31 147 ALA A N 1
ATOM 1115 C CA . ALA A 1 147 ? 3.317 -3.586 -20.525 1.00 94.31 147 ALA A CA 1
ATOM 1116 C C . ALA A 1 147 ? 2.978 -3.576 -19.025 1.00 94.31 147 ALA A C 1
ATOM 1118 O O . ALA A 1 147 ? 1.799 -3.581 -18.695 1.00 94.31 147 ALA A O 1
ATOM 1119 N N . ASP A 1 148 ? 3.957 -3.563 -18.116 1.00 95.94 148 ASP A N 1
ATOM 1120 C CA . ASP A 1 148 ? 3.717 -3.489 -16.668 1.00 95.94 148 ASP A CA 1
ATOM 1121 C C . ASP A 1 148 ? 3.577 -2.041 -16.167 1.00 95.94 148 ASP A C 1
ATOM 1123 O O . ASP A 1 148 ? 3.170 -1.819 -15.027 1.00 95.94 148 ASP A O 1
ATOM 1127 N N . PHE A 1 149 ? 3.875 -1.045 -17.007 1.00 96.81 149 PHE A N 1
ATOM 1128 C CA . PHE A 1 149 ? 3.790 0.368 -16.650 1.00 96.81 149 PHE A CA 1
ATOM 1129 C C . PHE A 1 149 ? 2.477 0.992 -17.113 1.00 96.81 149 PHE A C 1
ATOM 1131 O O . PHE A 1 149 ? 1.911 0.635 -18.143 1.00 96.81 149 PHE A O 1
ATOM 1138 N N . TYR A 1 150 ? 1.999 1.958 -16.332 1.00 96.00 150 TYR A N 1
ATOM 1139 C CA . TYR A 1 150 ? 0.785 2.715 -16.629 1.00 96.00 150 TYR A CA 1
ATOM 1140 C C . TYR A 1 150 ? 0.950 3.587 -17.881 1.00 96.00 150 TYR A C 1
ATOM 1142 O O . TYR A 1 150 ? -0.007 3.796 -18.622 1.00 96.00 150 TYR A O 1
ATOM 1150 N N . ASP A 1 151 ? 2.175 4.063 -18.116 1.00 95.00 151 ASP A N 1
ATOM 1151 C CA . ASP A 1 151 ? 2.620 4.668 -19.369 1.00 95.00 151 ASP A CA 1
ATOM 1152 C C . ASP A 1 151 ? 3.681 3.758 -20.018 1.00 95.00 151 ASP A C 1
ATOM 1154 O O . ASP A 1 151 ? 4.852 3.799 -19.619 1.00 95.00 151 ASP A O 1
ATOM 1158 N N . PRO A 1 152 ? 3.298 2.928 -21.008 1.00 94.19 152 PRO A N 1
ATOM 1159 C CA . PRO A 1 152 ? 4.230 2.048 -21.710 1.00 94.19 152 PRO A CA 1
ATOM 1160 C C . PRO A 1 152 ? 5.301 2.796 -22.515 1.00 94.19 152 PRO A C 1
ATOM 1162 O O . PRO A 1 152 ? 6.347 2.220 -22.812 1.00 94.19 152 PRO A O 1
ATOM 1165 N N . GLY A 1 153 ? 5.053 4.062 -22.877 1.00 95.31 153 GLY A N 1
ATOM 1166 C CA . GLY A 1 153 ? 5.979 4.905 -23.638 1.00 95.31 153 GLY A CA 1
ATOM 1167 C C . GLY A 1 153 ? 7.113 5.489 -22.795 1.00 95.31 153 GLY A C 1
ATOM 1168 O O . GLY A 1 153 ? 8.043 6.087 -23.338 1.00 95.31 153 GLY A O 1
ATOM 1169 N N . ARG A 1 154 ? 7.069 5.299 -21.472 1.00 92.69 154 ARG A N 1
ATOM 1170 C CA . ARG A 1 154 ? 8.110 5.747 -20.552 1.00 92.69 154 ARG A CA 1
ATOM 1171 C C . ARG A 1 154 ? 9.478 5.162 -20.933 1.00 92.69 154 ARG A C 1
ATOM 1173 O O . ARG A 1 154 ? 9.601 3.974 -21.258 1.00 92.69 154 ARG A O 1
ATOM 1180 N N . SER A 1 155 ? 10.518 5.997 -20.866 1.00 94.56 155 SER A N 1
ATOM 1181 C CA . SER A 1 155 ? 11.875 5.600 -21.259 1.00 94.56 155 SER A CA 1
ATOM 1182 C C . SER A 1 155 ? 12.386 4.404 -20.435 1.00 94.56 155 SER A C 1
ATOM 1184 O O . SER A 1 155 ? 11.951 4.220 -19.291 1.00 94.56 155 SER A O 1
ATOM 1186 N N . PRO A 1 156 ? 13.288 3.566 -20.983 1.00 94.69 156 PRO A N 1
ATOM 1187 C CA . PRO A 1 156 ? 13.836 2.411 -20.268 1.00 94.69 156 PRO A CA 1
ATOM 1188 C C . PRO A 1 156 ? 14.434 2.746 -18.896 1.00 94.69 156 PRO A C 1
ATOM 1190 O O . PRO A 1 156 ? 14.241 1.990 -17.947 1.00 94.69 156 PRO A O 1
ATOM 1193 N N . GLU A 1 157 ? 15.093 3.895 -18.767 1.00 92.62 157 GLU A N 1
ATOM 1194 C CA . GLU A 1 157 ? 15.740 4.362 -17.534 1.00 92.62 157 GLU A CA 1
ATOM 1195 C C . GLU A 1 157 ? 14.704 4.646 -16.438 1.00 92.62 157 GLU A C 1
ATOM 1197 O O . GLU A 1 157 ? 14.899 4.301 -15.276 1.00 92.62 157 GLU A O 1
ATOM 1202 N N . LEU A 1 158 ? 13.551 5.209 -16.815 1.00 93.38 158 LEU A N 1
ATOM 1203 C CA . LEU A 1 158 ? 12.441 5.493 -15.900 1.00 93.38 158 LEU A CA 1
ATOM 1204 C C . LEU A 1 158 ? 11.548 4.271 -15.629 1.00 93.38 158 LEU A C 1
ATOM 1206 O O . LEU A 1 158 ? 10.603 4.364 -14.840 1.00 93.38 158 LEU A O 1
ATOM 1210 N N . ARG A 1 159 ? 11.836 3.139 -16.282 1.00 96.94 159 ARG A N 1
ATOM 1211 C CA . ARG A 1 159 ? 11.221 1.829 -16.029 1.00 96.94 159 ARG A CA 1
ATOM 1212 C C . ARG A 1 159 ? 12.118 0.890 -15.225 1.00 96.94 159 ARG A C 1
ATOM 1214 O O . ARG A 1 159 ? 11.787 -0.285 -15.073 1.00 96.94 159 ARG A O 1
ATOM 1221 N N . GLN A 1 160 ? 13.246 1.377 -14.713 1.00 98.19 160 GLN A N 1
ATOM 1222 C CA . GLN A 1 160 ? 14.113 0.574 -13.859 1.00 98.19 160 GLN A CA 1
ATOM 1223 C C . GLN A 1 160 ? 13.437 0.254 -12.519 1.00 98.19 160 GLN A C 1
ATOM 1225 O O . GLN A 1 160 ? 12.695 1.069 -11.959 1.00 98.19 160 GLN A O 1
ATOM 1230 N N . ILE A 1 161 ? 13.666 -0.955 -12.019 1.00 98.44 161 ILE A N 1
ATOM 1231 C CA . ILE A 1 161 ? 13.138 -1.474 -10.751 1.00 98.44 161 ILE A CA 1
ATOM 1232 C C . ILE A 1 161 ? 14.226 -2.357 -10.136 1.00 98.44 161 ILE A C 1
ATOM 1234 O O . ILE A 1 161 ? 14.964 -3.005 -10.874 1.00 98.44 161 ILE A O 1
ATOM 1238 N N . GLU A 1 162 ? 14.337 -2.400 -8.811 1.00 97.94 162 GLU A N 1
ATOM 1239 C CA . GLU A 1 162 ? 15.213 -3.375 -8.152 1.00 97.94 162 GLU A CA 1
ATOM 1240 C C . GLU A 1 162 ? 14.730 -4.809 -8.455 1.00 97.94 162 GLU A C 1
ATOM 1242 O O . GLU A 1 162 ? 13.526 -5.078 -8.528 1.00 97.94 162 GLU A O 1
ATOM 1247 N N . ARG A 1 163 ? 15.669 -5.722 -8.712 1.00 97.75 163 ARG A N 1
ATOM 1248 C CA . ARG A 1 163 ? 15.414 -7.069 -9.245 1.00 97.75 163 ARG A CA 1
ATOM 1249 C C . ARG A 1 163 ? 14.409 -7.873 -8.420 1.00 97.75 163 ARG A C 1
ATOM 1251 O O . ARG A 1 163 ? 13.440 -8.388 -8.985 1.00 97.75 163 ARG A O 1
ATOM 1258 N N . GLU A 1 164 ? 14.609 -7.962 -7.110 1.00 97.00 164 GLU A N 1
ATOM 1259 C CA . GLU A 1 164 ? 13.739 -8.732 -6.217 1.00 97.00 164 GLU A CA 1
ATOM 1260 C C . GLU A 1 164 ? 12.377 -8.065 -6.036 1.00 97.00 164 GLU A C 1
ATOM 1262 O O . GLU A 1 164 ? 11.340 -8.734 -6.024 1.00 97.00 164 GLU A O 1
ATOM 1267 N N . THR A 1 165 ? 12.357 -6.736 -5.987 1.00 98.19 165 THR A N 1
ATOM 1268 C CA . THR A 1 165 ? 11.135 -5.930 -5.984 1.00 98.19 165 THR A CA 1
ATOM 1269 C C . THR A 1 165 ? 10.293 -6.224 -7.218 1.00 98.19 165 THR A C 1
ATOM 1271 O O . THR A 1 165 ? 9.082 -6.425 -7.105 1.00 98.19 165 THR A O 1
ATOM 1274 N N . TYR A 1 166 ? 10.909 -6.293 -8.401 1.00 98.38 166 TYR A N 1
ATOM 1275 C CA . TYR A 1 166 ? 10.179 -6.582 -9.629 1.00 98.38 166 TYR A CA 1
ATOM 1276 C C . TYR A 1 166 ? 9.651 -8.020 -9.649 1.00 98.38 166 TYR A C 1
ATOM 1278 O O . TYR A 1 166 ? 8.482 -8.240 -9.965 1.00 98.38 166 TYR A O 1
ATOM 1286 N N . ALA A 1 167 ? 10.454 -8.999 -9.223 1.00 97.81 167 ALA A N 1
ATOM 1287 C CA . ALA A 1 167 ? 10.007 -10.385 -9.094 1.00 97.81 167 ALA A CA 1
ATOM 1288 C C . ALA A 1 167 ? 8.841 -10.535 -8.093 1.00 97.81 167 ALA A C 1
ATOM 1290 O O . ALA A 1 167 ? 7.864 -11.241 -8.361 1.00 97.81 167 ALA A O 1
ATOM 1291 N N . ALA A 1 168 ? 8.902 -9.849 -6.948 1.00 98.25 168 ALA A N 1
ATOM 1292 C CA . ALA A 1 168 ? 7.821 -9.797 -5.966 1.00 98.25 168 ALA A CA 1
ATOM 1293 C C . ALA A 1 168 ? 6.557 -9.138 -6.534 1.00 98.25 168 ALA A C 1
ATOM 1295 O O . ALA A 1 168 ? 5.460 -9.675 -6.371 1.00 98.25 168 ALA A O 1
ATOM 1296 N N . TYR A 1 169 ? 6.706 -8.026 -7.259 1.00 98.31 169 TYR A N 1
ATOM 1297 C CA . TYR A 1 169 ? 5.605 -7.353 -7.945 1.00 98.31 169 TYR A CA 1
ATOM 1298 C C . TYR A 1 169 ? 4.901 -8.292 -8.932 1.00 98.31 169 TYR A C 1
ATOM 1300 O O . TYR A 1 169 ? 3.677 -8.404 -8.897 1.00 98.31 169 TYR A O 1
ATOM 1308 N N . LYS A 1 170 ? 5.647 -9.035 -9.761 1.00 97.50 170 LYS A N 1
ATOM 1309 C CA . LYS A 1 170 ? 5.049 -9.983 -10.718 1.00 97.50 170 LYS A CA 1
ATOM 1310 C C . LYS A 1 170 ? 4.258 -11.090 -10.016 1.00 97.50 170 LYS A C 1
ATOM 1312 O O . LYS A 1 170 ? 3.161 -11.411 -10.466 1.00 97.50 170 LYS A O 1
ATOM 1317 N N . ARG A 1 171 ? 4.761 -11.626 -8.895 1.00 97.12 171 ARG A N 1
ATOM 1318 C CA . ARG A 1 171 ? 4.030 -12.612 -8.073 1.00 97.12 171 ARG A CA 1
ATOM 1319 C C . ARG A 1 171 ? 2.749 -12.027 -7.475 1.00 97.12 171 ARG A C 1
ATOM 1321 O O . ARG A 1 171 ? 1.704 -12.669 -7.541 1.00 97.12 171 ARG A O 1
ATOM 1328 N N . MET A 1 172 ? 2.819 -10.806 -6.944 1.00 97.81 172 MET A N 1
ATOM 1329 C CA . MET A 1 172 ? 1.659 -10.096 -6.398 1.00 97.81 172 MET A CA 1
ATOM 1330 C C . MET A 1 172 ? 0.587 -9.861 -7.467 1.00 97.81 172 MET A C 1
ATOM 1332 O O . MET A 1 172 ? -0.588 -10.131 -7.233 1.00 97.81 172 MET A O 1
ATOM 1336 N N . VAL A 1 173 ? 0.992 -9.408 -8.655 1.00 97.75 173 VAL A N 1
ATOM 1337 C CA . VAL A 1 173 ? 0.088 -9.179 -9.789 1.00 97.75 173 VAL A CA 1
ATOM 1338 C C . VAL A 1 173 ? -0.554 -10.475 -10.272 1.00 97.75 173 VAL A C 1
ATOM 1340 O O . VAL A 1 173 ? -1.759 -10.489 -10.504 1.00 97.75 173 VAL A O 1
ATOM 1343 N N . ALA A 1 174 ? 0.209 -11.564 -10.387 1.00 96.38 174 ALA A N 1
ATOM 1344 C CA . ALA A 1 174 ? -0.334 -12.860 -10.788 1.00 96.38 174 ALA A CA 1
ATOM 1345 C C . ALA A 1 174 ? -1.392 -13.368 -9.792 1.00 96.38 174 ALA A C 1
ATOM 1347 O O . ALA A 1 174 ? -2.445 -13.853 -10.202 1.00 96.38 174 ALA A O 1
ATOM 1348 N N . ALA A 1 175 ? -1.154 -13.205 -8.486 1.00 96.81 175 ALA A N 1
ATOM 1349 C CA . ALA A 1 175 ? -2.126 -13.574 -7.460 1.00 96.81 175 ALA A CA 1
ATOM 1350 C C . ALA A 1 175 ? -3.396 -12.711 -7.516 1.00 96.81 175 ALA A C 1
ATOM 1352 O O . ALA A 1 175 ? -4.497 -13.246 -7.422 1.00 96.81 175 ALA A O 1
ATOM 1353 N N . ALA A 1 176 ? -3.259 -11.400 -7.731 1.00 97.56 176 ALA A N 1
ATOM 1354 C CA . ALA A 1 176 ? -4.410 -10.521 -7.917 1.00 97.56 176 ALA A CA 1
ATOM 1355 C C . ALA A 1 176 ? -5.204 -10.883 -9.184 1.00 97.56 176 ALA A C 1
ATOM 1357 O O . ALA A 1 176 ? -6.426 -10.947 -9.154 1.00 97.56 176 ALA A O 1
ATOM 1358 N N . ALA A 1 177 ? -4.524 -11.173 -10.298 1.00 96.62 177 ALA A N 1
ATOM 1359 C CA . ALA A 1 177 ? -5.160 -11.585 -11.551 1.00 96.62 177 ALA A CA 1
ATOM 1360 C C . ALA A 1 177 ? -5.897 -12.935 -11.438 1.00 96.62 177 ALA A C 1
ATOM 1362 O O . ALA A 1 177 ? -6.877 -13.180 -12.150 1.00 96.62 177 ALA A O 1
ATOM 1363 N N . ALA A 1 178 ? -5.443 -13.816 -10.543 1.00 95.69 178 ALA A N 1
ATOM 1364 C CA . ALA A 1 178 ? -6.119 -15.072 -10.236 1.00 95.69 178 ALA A CA 1
ATOM 1365 C C . ALA A 1 178 ? -7.389 -14.875 -9.385 1.00 95.69 178 ALA A C 1
ATOM 1367 O O . ALA A 1 178 ? -8.318 -15.681 -9.490 1.00 95.69 178 ALA A O 1
ATOM 1368 N N . ASP A 1 179 ? -7.459 -13.805 -8.589 1.00 96.69 179 ASP A N 1
ATOM 1369 C CA . ASP A 1 179 ? -8.614 -13.480 -7.754 1.00 96.69 179 ASP A CA 1
ATOM 1370 C C . ASP A 1 179 ? -9.776 -12.930 -8.596 1.00 96.69 179 ASP A C 1
ATOM 1372 O O . ASP A 1 179 ? -9.805 -11.775 -9.032 1.00 96.69 179 ASP A O 1
ATOM 1376 N N . LYS A 1 180 ? -10.783 -13.781 -8.818 1.00 95.19 180 LYS A N 1
ATOM 1377 C CA . LYS A 1 180 ? -11.952 -13.448 -9.641 1.00 95.19 180 LYS A CA 1
ATOM 1378 C C . LYS A 1 180 ? -12.815 -12.335 -9.053 1.00 95.19 180 LYS A C 1
ATOM 1380 O O . LYS A 1 180 ? -13.546 -11.706 -9.816 1.00 95.19 180 LYS A O 1
ATOM 1385 N N . SER A 1 181 ? -12.710 -12.046 -7.754 1.00 96.12 181 SER A N 1
ATOM 1386 C CA . SER A 1 181 ? -13.453 -10.943 -7.131 1.00 96.12 181 SER A CA 1
ATOM 1387 C C . SER A 1 181 ? -12.999 -9.566 -7.627 1.00 96.12 181 SER A C 1
ATOM 1389 O O . SER A 1 181 ? -13.780 -8.617 -7.596 1.00 96.12 181 SER A O 1
ATOM 1391 N N . LEU A 1 182 ? -11.769 -9.454 -8.144 1.00 97.00 182 LEU A N 1
ATOM 1392 C CA . LEU A 1 182 ? -11.224 -8.193 -8.647 1.00 97.00 182 LEU A CA 1
ATOM 1393 C C . LEU A 1 182 ? -11.636 -7.871 -10.084 1.00 97.00 182 LEU A C 1
ATOM 1395 O O . LEU A 1 182 ? -11.470 -6.730 -10.512 1.00 97.00 182 LEU A O 1
ATOM 1399 N N . ASN A 1 183 ? -12.155 -8.854 -10.829 1.00 95.50 183 ASN A N 1
ATOM 1400 C CA . ASN A 1 183 ? -12.550 -8.704 -12.233 1.00 95.50 183 ASN A CA 1
ATOM 1401 C C . ASN A 1 183 ? -11.454 -8.053 -13.115 1.00 95.50 183 ASN A C 1
ATOM 1403 O O . ASN A 1 183 ? -11.744 -7.252 -14.006 1.00 95.50 183 ASN A O 1
ATOM 1407 N N . LEU A 1 184 ? -10.184 -8.377 -12.842 1.00 96.62 184 LEU A N 1
ATOM 1408 C CA . LEU A 1 184 ? -9.048 -7.881 -13.618 1.00 96.62 184 LEU A CA 1
ATOM 1409 C C . LEU A 1 184 ? -9.006 -8.554 -14.988 1.00 96.62 184 LEU A C 1
ATOM 1411 O O . LEU A 1 184 ? -9.183 -9.769 -15.113 1.00 96.62 184 LEU A O 1
ATOM 1415 N N . LYS A 1 185 ? -8.705 -7.773 -16.026 1.00 94.88 185 LYS A N 1
ATOM 1416 C CA . LYS A 1 185 ? -8.474 -8.317 -17.365 1.00 94.88 185 LYS A CA 1
ATOM 1417 C C . LYS A 1 185 ? -7.073 -8.916 -17.412 1.00 94.88 185 LYS A C 1
ATOM 1419 O O . LYS A 1 185 ? -6.078 -8.192 -17.376 1.00 94.88 185 LYS A O 1
ATOM 1424 N N . ALA A 1 186 ? -6.998 -10.236 -17.514 1.00 91.50 186 ALA A N 1
ATOM 1425 C CA . ALA A 1 186 ? -5.749 -10.984 -17.570 1.00 91.50 186 ALA A CA 1
ATOM 1426 C C . ALA A 1 186 ? -5.670 -11.851 -18.833 1.00 91.50 186 ALA A C 1
ATOM 1428 O O . ALA A 1 186 ? -6.684 -12.301 -19.368 1.00 91.50 186 ALA A O 1
ATOM 1429 N N . ASN A 1 187 ? -4.449 -12.076 -19.297 1.00 87.75 187 ASN A N 1
ATOM 1430 C CA . ASN A 1 187 ? -4.112 -13.010 -20.358 1.00 87.75 187 ASN A CA 1
ATOM 1431 C C . ASN A 1 187 ? -4.128 -14.460 -19.821 1.00 87.75 187 ASN A C 1
ATOM 1433 O O . ASN A 1 187 ? -4.065 -14.668 -18.605 1.00 87.75 187 ASN A O 1
ATOM 1437 N N . PRO A 1 188 ? -4.164 -15.482 -20.699 1.00 84.31 188 PRO A N 1
ATOM 1438 C CA . PRO A 1 188 ? -4.153 -16.890 -20.283 1.00 84.31 188 PRO A CA 1
ATOM 1439 C C . PRO A 1 188 ? -2.939 -17.317 -19.442 1.00 84.31 188 PRO A C 1
ATOM 1441 O O . PRO A 1 188 ? -3.029 -18.286 -18.697 1.00 84.31 188 PRO A O 1
ATOM 1444 N N . ASP A 1 189 ? -1.818 -16.601 -19.547 1.00 81.31 189 ASP A N 1
ATOM 1445 C CA . ASP A 1 189 ? -0.589 -16.829 -18.775 1.00 81.31 189 ASP A CA 1
ATOM 1446 C C . ASP A 1 189 ? -0.604 -16.175 -17.375 1.00 81.31 189 ASP A C 1
ATOM 1448 O O . ASP A 1 189 ? 0.377 -16.263 -16.639 1.00 81.31 189 ASP A O 1
ATOM 1452 N N . GLY A 1 190 ? -1.707 -15.518 -16.995 1.00 76.38 190 GLY A N 1
ATOM 1453 C CA . GLY A 1 190 ? -1.872 -14.844 -15.706 1.00 76.38 190 GLY A CA 1
ATOM 1454 C C . GLY A 1 190 ? -1.303 -13.422 -15.646 1.00 76.38 190 GLY A C 1
ATOM 1455 O O . GLY A 1 190 ? -1.419 -12.769 -14.608 1.00 76.38 190 GLY A O 1
ATOM 1456 N N . ALA A 1 191 ? -0.721 -12.902 -16.732 1.00 86.25 191 ALA A N 1
ATOM 1457 C CA . ALA A 1 191 ? -0.311 -11.502 -16.813 1.00 86.25 191 ALA A CA 1
ATOM 1458 C C . ALA A 1 191 ? -1.514 -10.577 -17.062 1.00 86.25 191 ALA A C 1
ATOM 1460 O O . ALA A 1 191 ? -2.505 -10.971 -17.670 1.00 86.25 191 ALA A O 1
ATOM 1461 N N . LEU A 1 192 ? -1.429 -9.313 -16.642 1.00 92.56 192 LEU A N 1
ATOM 1462 C CA . LEU A 1 192 ? -2.478 -8.327 -16.927 1.00 92.56 192 LEU A CA 1
ATOM 1463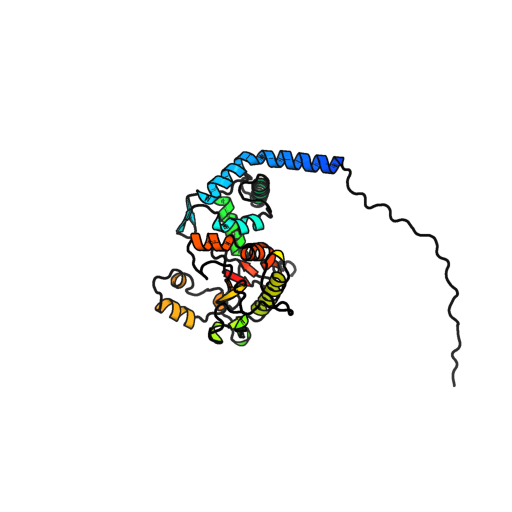 C C . LEU A 1 192 ? -2.540 -8.019 -18.426 1.00 92.56 192 LEU A C 1
ATOM 1465 O O . LEU A 1 192 ? -1.509 -7.771 -19.058 1.00 92.56 192 LEU A O 1
ATOM 1469 N N . ALA A 1 193 ? -3.752 -7.946 -18.970 1.00 91.56 193 ALA A N 1
ATOM 1470 C CA . ALA A 1 193 ? -3.988 -7.535 -20.345 1.00 91.56 193 ALA A CA 1
ATOM 1471 C C . ALA A 1 193 ? -3.445 -6.116 -20.603 1.00 91.56 193 ALA A C 1
ATOM 1473 O O . ALA A 1 193 ? -3.295 -5.298 -19.689 1.00 91.56 193 ALA A O 1
ATOM 1474 N N . ALA A 1 194 ? -3.163 -5.795 -21.868 1.00 87.44 194 ALA A N 1
ATOM 1475 C CA . ALA A 1 194 ? -2.603 -4.494 -22.246 1.00 87.44 194 ALA A CA 1
ATOM 1476 C C . ALA A 1 194 ? -3.533 -3.310 -21.916 1.00 87.44 194 ALA A C 1
ATOM 1478 O O . ALA A 1 194 ? -3.059 -2.213 -21.640 1.00 87.44 194 ALA A O 1
ATOM 1479 N N . ASN A 1 195 ? -4.852 -3.530 -21.927 1.00 89.75 195 ASN A N 1
ATOM 1480 C CA . ASN A 1 195 ? -5.862 -2.522 -21.594 1.00 89.75 195 ASN A CA 1
ATOM 1481 C C . ASN A 1 195 ? -6.314 -2.558 -20.122 1.00 89.75 195 ASN A C 1
ATOM 1483 O O . ASN A 1 195 ? -7.225 -1.813 -19.756 1.00 89.75 195 ASN A O 1
ATOM 1487 N N . GLU A 1 196 ? -5.720 -3.419 -19.291 1.00 95.81 196 GLU A N 1
ATOM 1488 C CA . GLU A 1 196 ? -5.903 -3.376 -17.841 1.00 95.81 196 GLU A CA 1
ATOM 1489 C C . GLU A 1 196 ? -5.014 -2.279 -17.260 1.00 95.81 196 GLU A C 1
ATOM 1491 O O . GLU A 1 196 ? -3.822 -2.222 -17.554 1.00 95.81 196 GLU A O 1
ATOM 1496 N N . ARG A 1 197 ? -5.582 -1.398 -16.440 1.00 95.19 197 ARG A N 1
ATOM 1497 C CA . ARG A 1 197 ? -4.841 -0.283 -15.836 1.00 95.19 197 ARG A CA 1
ATOM 1498 C C . ARG A 1 197 ? -4.508 -0.546 -14.382 1.00 95.19 197 ARG A C 1
ATOM 1500 O O . ARG A 1 197 ? -3.490 -0.046 -13.906 1.00 95.19 197 ARG A O 1
ATOM 1507 N N . PHE A 1 198 ? -5.356 -1.284 -13.669 1.00 98.25 198 PHE A N 1
ATOM 1508 C CA . PHE A 1 198 ? -5.116 -1.598 -12.269 1.00 98.25 198 PHE A CA 1
ATOM 1509 C C . PHE A 1 198 ? -3.813 -2.369 -12.107 1.00 98.25 198 PHE A C 1
ATOM 1511 O O . PHE A 1 198 ? -3.429 -3.162 -12.963 1.00 98.25 198 PHE A O 1
ATOM 1518 N N . LEU A 1 199 ? -3.122 -2.095 -11.003 1.00 98.25 199 LEU A N 1
ATOM 1519 C CA . LEU A 1 199 ? -1.836 -2.683 -10.643 1.00 98.25 199 LEU A CA 1
ATOM 1520 C C . LEU A 1 199 ? -0.665 -2.345 -11.580 1.00 98.25 199 LEU A C 1
ATOM 1522 O O . LEU A 1 199 ? 0.452 -2.788 -11.316 1.00 98.25 199 LEU A O 1
ATOM 1526 N N . LYS A 1 200 ? -0.853 -1.531 -12.626 1.00 97.81 200 LYS A N 1
ATOM 1527 C CA . LYS A 1 200 ? 0.262 -1.037 -13.447 1.00 97.81 200 LYS A CA 1
ATOM 1528 C C . LYS A 1 200 ? 1.132 -0.059 -12.657 1.00 97.81 200 LYS A C 1
ATOM 1530 O O . LYS A 1 200 ? 0.635 0.726 -11.847 1.00 97.81 200 LYS A O 1
ATOM 1535 N N . ILE A 1 201 ? 2.434 -0.082 -12.920 1.00 98.31 201 ILE A N 1
ATOM 1536 C CA . ILE A 1 201 ? 3.421 0.775 -12.260 1.00 98.31 201 ILE A CA 1
ATOM 1537 C C . ILE A 1 201 ? 3.350 2.181 -12.863 1.00 98.31 201 ILE A C 1
ATOM 1539 O O . ILE A 1 201 ? 3.613 2.391 -14.046 1.00 98.31 201 ILE A O 1
ATOM 1543 N N . VAL A 1 202 ? 3.001 3.166 -12.042 1.00 97.50 202 VAL A N 1
ATOM 1544 C CA . VAL A 1 202 ? 3.040 4.593 -12.389 1.00 97.50 202 VAL A CA 1
ATOM 1545 C C . VAL A 1 202 ? 4.455 5.144 -12.227 1.00 97.50 202 VAL A C 1
ATOM 1547 O O . VAL A 1 202 ? 4.884 5.993 -13.008 1.00 97.50 202 VAL A O 1
ATOM 1550 N N . SER A 1 203 ? 5.195 4.682 -11.217 1.00 96.31 203 SER A N 1
ATOM 1551 C CA . SER A 1 203 ? 6.581 5.088 -10.970 1.00 96.31 203 SER A CA 1
ATOM 1552 C C . SER A 1 203 ? 7.345 4.032 -10.174 1.00 96.31 203 SER A C 1
ATOM 1554 O O . SER A 1 203 ? 6.770 3.375 -9.313 1.00 96.31 203 SER A O 1
ATOM 1556 N N . SER A 1 204 ? 8.646 3.901 -10.430 1.00 96.12 204 SER A N 1
ATOM 1557 C CA . SER A 1 204 ? 9.544 2.941 -9.774 1.00 96.12 204 SER A CA 1
ATOM 1558 C C . SER A 1 204 ? 10.864 3.613 -9.374 1.00 96.12 204 SER A C 1
ATOM 1560 O O . SER A 1 204 ? 10.818 4.630 -8.680 1.00 96.12 204 SER A O 1
ATOM 1562 N N . HIS A 1 205 ? 12.030 3.094 -9.780 1.00 95.81 205 HIS A N 1
ATOM 1563 C CA . HIS A 1 205 ? 13.318 3.727 -9.519 1.00 95.81 205 HIS A CA 1
ATOM 1564 C C . HIS A 1 205 ? 13.355 5.162 -10.063 1.00 95.81 205 HIS A C 1
ATOM 1566 O O . HIS A 1 205 ? 12.904 5.448 -11.174 1.00 95.81 205 HIS A O 1
ATOM 1572 N N . ARG A 1 206 ? 13.915 6.073 -9.266 1.00 90.31 206 ARG A N 1
ATOM 1573 C CA . ARG A 1 206 ? 14.228 7.441 -9.684 1.00 90.31 206 ARG A CA 1
ATOM 1574 C C . ARG A 1 206 ? 15.653 7.755 -9.267 1.00 90.31 206 ARG A C 1
ATOM 1576 O O . ARG A 1 206 ? 15.967 7.635 -8.089 1.00 90.31 206 ARG A O 1
ATOM 1583 N N . SER A 1 207 ? 16.491 8.206 -10.196 1.00 86.81 207 SER A N 1
ATOM 1584 C CA . SER A 1 207 ? 17.815 8.710 -9.831 1.00 86.81 207 SER A CA 1
ATOM 1585 C C . SER A 1 207 ? 17.707 10.052 -9.097 1.00 86.81 207 SER A C 1
ATOM 1587 O O . SER A 1 207 ? 16.694 10.761 -9.191 1.00 86.81 207 SER A O 1
ATOM 1589 N N . LYS A 1 208 ? 18.763 10.431 -8.372 1.00 83.06 208 LYS A N 1
ATOM 1590 C CA . LYS A 1 208 ? 18.831 11.742 -7.707 1.00 83.06 208 LYS A CA 1
ATOM 1591 C C . LYS A 1 208 ? 18.777 12.878 -8.728 1.00 83.06 208 LYS A C 1
ATOM 1593 O O . LYS A 1 208 ? 18.131 13.894 -8.489 1.00 83.06 208 LYS A O 1
ATOM 1598 N N . GLU A 1 209 ? 19.404 12.688 -9.882 1.00 84.19 209 GLU A N 1
ATOM 1599 C CA . GLU A 1 209 ? 19.464 13.651 -10.981 1.00 84.19 209 GLU A CA 1
ATOM 1600 C C . GLU A 1 209 ? 18.068 13.889 -11.555 1.00 84.19 209 GLU A C 1
ATOM 1602 O O . GLU A 1 209 ? 17.632 15.034 -11.668 1.00 84.19 209 GLU A O 1
ATOM 1607 N N . TYR A 1 210 ? 17.328 12.813 -11.835 1.00 82.94 210 TYR A N 1
ATOM 1608 C CA . TYR A 1 210 ? 15.956 12.916 -12.318 1.00 82.94 210 TYR A CA 1
ATOM 1609 C C . TYR A 1 210 ? 15.037 13.556 -11.270 1.00 82.94 210 TYR A C 1
ATOM 1611 O O . TYR A 1 210 ? 14.231 14.432 -11.587 1.00 82.94 210 TYR A O 1
ATOM 1619 N N . GLN A 1 211 ? 15.207 13.202 -9.992 1.00 80.69 211 GLN A N 1
ATOM 1620 C CA . GLN A 1 211 ? 14.478 13.851 -8.906 1.00 80.69 211 GLN A CA 1
ATOM 1621 C C . GLN A 1 211 ? 14.762 15.360 -8.860 1.00 80.69 211 GLN A C 1
ATOM 1623 O O . GLN A 1 211 ? 13.835 16.147 -8.689 1.00 80.69 211 GLN A O 1
ATOM 1628 N N . ASN A 1 212 ? 16.010 15.789 -9.058 1.00 81.00 212 ASN A N 1
ATOM 1629 C CA . ASN A 1 212 ? 16.371 17.207 -9.116 1.00 81.00 212 ASN A CA 1
ATOM 1630 C C . ASN A 1 212 ? 15.705 17.932 -10.293 1.00 81.00 212 ASN A C 1
ATOM 1632 O O . ASN A 1 212 ? 15.211 19.044 -10.107 1.00 81.00 212 ASN A O 1
ATOM 1636 N N . GLN A 1 213 ? 15.629 17.294 -11.463 1.00 82.62 213 GLN A N 1
ATOM 1637 C CA . GLN A 1 213 ? 14.939 17.845 -12.634 1.00 82.62 213 GLN A CA 1
ATOM 1638 C C . GLN A 1 213 ? 13.442 18.053 -12.368 1.00 82.62 213 GLN A C 1
ATOM 1640 O O . GLN A 1 213 ? 12.917 19.131 -12.641 1.00 82.62 213 GLN A O 1
ATOM 1645 N N . LEU A 1 214 ? 12.766 17.070 -11.759 1.00 77.31 214 LEU A N 1
ATOM 1646 C CA . LEU A 1 214 ? 11.354 17.198 -11.378 1.00 77.31 214 LEU A CA 1
ATOM 1647 C C . LEU A 1 214 ? 11.117 18.368 -10.413 1.00 77.31 214 LEU A C 1
ATOM 1649 O O . LEU A 1 214 ? 10.119 19.076 -10.530 1.00 77.31 214 LEU A O 1
ATOM 1653 N N . ARG A 1 215 ? 12.043 18.602 -9.475 1.00 75.19 215 ARG A N 1
ATOM 1654 C CA . ARG A 1 215 ? 11.955 19.742 -8.548 1.00 75.19 215 ARG A CA 1
ATOM 1655 C C . ARG A 1 215 ? 12.094 21.075 -9.265 1.00 75.19 215 ARG A C 1
ATOM 1657 O O . ARG A 1 215 ? 11.288 21.967 -9.024 1.00 75.19 215 ARG A O 1
ATOM 1664 N N . ALA A 1 216 ? 13.085 21.194 -10.145 1.00 76.56 216 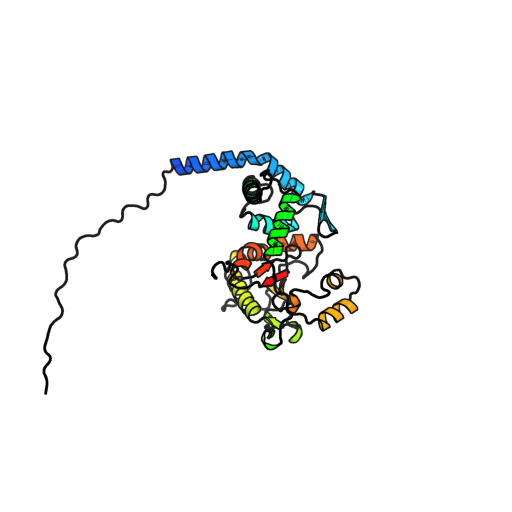ALA A N 1
ATOM 1665 C CA . ALA A 1 216 ? 13.302 22.409 -10.923 1.00 76.56 216 ALA A CA 1
ATOM 1666 C C . ALA A 1 216 ? 12.085 22.744 -11.802 1.00 76.56 216 ALA A C 1
ATOM 1668 O O . ALA A 1 216 ? 11.701 23.905 -11.905 1.00 76.56 216 ALA A O 1
ATOM 1669 N N . ALA A 1 217 ? 11.439 21.725 -12.373 1.00 77.00 217 ALA A N 1
ATOM 1670 C CA . ALA A 1 217 ? 10.239 21.888 -13.188 1.00 77.00 217 ALA A CA 1
ATOM 1671 C C . ALA A 1 217 ? 8.960 22.172 -12.372 1.00 77.00 217 ALA A C 1
ATOM 1673 O O . ALA A 1 217 ? 7.956 22.603 -12.933 1.00 77.00 217 ALA A O 1
ATOM 1674 N N . SER A 1 218 ? 8.941 21.899 -11.064 1.00 67.44 218 SER A N 1
ATOM 1675 C CA . SER A 1 218 ? 7.745 22.036 -10.216 1.00 67.44 218 SER A CA 1
ATOM 1676 C C . SER A 1 218 ? 8.090 22.498 -8.790 1.00 67.44 218 SER A C 1
ATOM 1678 O O . SER A 1 218 ? 7.842 21.762 -7.825 1.00 67.44 218 SER A O 1
ATOM 1680 N N . PRO A 1 219 ? 8.622 23.728 -8.632 1.00 60.12 219 PRO A N 1
ATOM 1681 C CA . PRO A 1 219 ? 9.180 24.223 -7.368 1.00 60.12 219 PRO A CA 1
ATOM 1682 C C . PRO A 1 219 ? 8.150 24.340 -6.234 1.00 60.12 219 PRO A C 1
ATOM 1684 O O . PRO A 1 219 ? 8.513 24.236 -5.067 1.00 60.12 219 PRO A O 1
ATOM 1687 N N . ASN A 1 220 ? 6.863 24.485 -6.568 1.00 60.16 220 ASN A N 1
ATOM 1688 C CA . ASN A 1 220 ? 5.766 24.617 -5.601 1.00 60.16 220 ASN A CA 1
ATOM 1689 C C . ASN A 1 220 ? 5.032 23.295 -5.313 1.00 60.16 220 ASN A C 1
ATOM 1691 O O . ASN A 1 220 ? 4.025 23.285 -4.608 1.00 60.16 220 ASN A O 1
ATOM 1695 N N . SER A 1 221 ? 5.488 22.167 -5.869 1.00 57.44 221 SER A N 1
ATOM 1696 C CA . SER A 1 221 ? 4.845 20.875 -5.620 1.00 57.44 221 SER A CA 1
ATOM 1697 C C . SER A 1 221 ? 5.315 20.274 -4.288 1.00 57.44 221 SER A C 1
ATOM 1699 O O . SER A 1 221 ? 6.511 20.153 -4.030 1.00 57.44 221 SER A O 1
ATOM 1701 N N . GLY A 1 222 ? 4.390 19.811 -3.437 1.00 51.56 222 GLY A N 1
ATOM 1702 C CA . GLY A 1 222 ? 4.747 19.099 -2.194 1.00 51.56 222 GLY A CA 1
ATOM 1703 C C . GLY A 1 222 ? 5.597 17.837 -2.438 1.00 51.56 222 GLY A C 1
ATOM 1704 O O . GLY A 1 222 ? 6.410 17.453 -1.597 1.00 51.56 222 GLY A O 1
ATOM 1705 N N . ARG A 1 223 ? 5.483 17.252 -3.641 1.00 50.34 223 ARG A N 1
ATOM 1706 C CA . ARG A 1 223 ? 6.303 16.137 -4.152 1.00 50.34 223 ARG A CA 1
ATOM 1707 C C . ARG A 1 223 ? 7.779 16.516 -4.337 1.00 50.34 223 ARG A C 1
ATOM 1709 O O . ARG A 1 223 ? 8.645 15.649 -4.225 1.00 50.34 223 ARG A O 1
ATOM 1716 N N . ALA A 1 224 ? 8.073 17.794 -4.588 1.00 41.22 224 ALA A N 1
ATOM 1717 C CA . ALA A 1 224 ? 9.427 18.326 -4.707 1.00 41.22 224 ALA A CA 1
ATOM 1718 C C . ALA A 1 224 ? 10.084 18.616 -3.343 1.00 41.22 224 ALA A C 1
ATOM 1720 O O . ALA A 1 224 ? 11.305 18.517 -3.222 1.00 41.22 224 ALA A O 1
ATOM 1721 N N . ALA A 1 225 ? 9.294 18.924 -2.310 1.00 42.38 225 ALA A N 1
ATOM 1722 C CA . ALA A 1 225 ? 9.806 19.358 -1.008 1.00 42.38 225 ALA A CA 1
ATOM 1723 C C . ALA A 1 225 ? 10.205 18.209 -0.056 1.00 42.38 225 ALA A C 1
ATOM 1725 O O . ALA A 1 225 ? 11.134 18.368 0.729 1.00 42.38 225 ALA A O 1
ATOM 1726 N N . LEU A 1 226 ? 9.547 17.041 -0.116 1.00 47.00 226 LEU A N 1
ATOM 1727 C CA . LEU A 1 226 ? 9.685 15.992 0.918 1.00 47.00 226 LEU A CA 1
ATOM 1728 C C . LEU A 1 226 ? 10.742 14.907 0.636 1.00 47.00 226 LEU A C 1
ATOM 1730 O O . LEU A 1 226 ? 11.070 14.117 1.519 1.00 47.00 226 LEU A O 1
ATOM 1734 N N . ALA A 1 227 ? 11.312 14.863 -0.567 1.00 51.88 227 ALA A N 1
ATOM 1735 C CA . ALA A 1 227 ? 12.225 13.801 -1.002 1.00 51.88 227 ALA A CA 1
ATOM 1736 C C . ALA A 1 227 ? 13.644 14.326 -1.281 1.00 51.88 227 ALA A C 1
ATOM 1738 O O . ALA A 1 227 ? 14.224 14.034 -2.323 1.00 51.88 227 ALA A O 1
ATOM 1739 N N . VAL A 1 228 ? 14.193 15.140 -0.372 1.00 52.06 228 VAL A N 1
ATOM 1740 C CA . VAL A 1 228 ? 15.468 15.840 -0.608 1.00 52.06 228 VAL A CA 1
ATOM 1741 C C . VAL A 1 228 ? 16.650 14.869 -0.713 1.00 52.06 228 VAL A C 1
ATOM 1743 O O . VAL A 1 228 ? 17.462 15.047 -1.611 1.00 52.06 228 VAL A O 1
ATOM 1746 N N . ASN A 1 229 ? 16.724 13.830 0.135 1.00 54.22 229 ASN A N 1
ATOM 1747 C CA . ASN A 1 229 ? 17.882 12.914 0.178 1.00 54.22 229 ASN A CA 1
ATOM 1748 C C . ASN A 1 229 ? 17.559 11.419 0.390 1.00 54.22 229 ASN A C 1
ATOM 1750 O O . ASN A 1 229 ? 18.420 10.584 0.129 1.00 54.22 229 ASN A O 1
ATOM 1754 N N . PHE A 1 230 ? 16.343 11.062 0.826 1.00 68.38 230 PHE A N 1
ATOM 1755 C CA . PHE A 1 230 ? 16.008 9.694 1.268 1.00 68.38 230 PHE A CA 1
ATOM 1756 C C . PHE A 1 230 ? 14.686 9.179 0.685 1.00 68.38 230 PHE A C 1
ATOM 1758 O O . PHE A 1 230 ? 13.893 8.543 1.389 1.00 68.38 230 PHE A O 1
ATOM 1765 N N . SER A 1 231 ? 14.419 9.492 -0.590 1.00 85.88 231 SER A N 1
ATOM 1766 C CA . SER A 1 231 ? 13.259 8.927 -1.282 1.00 85.88 231 SER A CA 1
ATOM 1767 C C . SER A 1 231 ? 13.385 7.403 -1.329 1.00 85.88 231 SER A C 1
ATOM 1769 O O . SER A 1 231 ? 14.403 6.911 -1.817 1.00 85.88 231 SER A O 1
ATOM 1771 N N . PRO A 1 232 ? 12.361 6.643 -0.910 1.00 92.12 232 PRO A N 1
ATOM 1772 C CA . PRO A 1 232 ? 12.333 5.195 -1.101 1.00 92.12 232 PRO A CA 1
ATOM 1773 C C . PRO A 1 232 ? 12.541 4.781 -2.567 1.00 92.12 232 PRO A C 1
ATOM 1775 O O . PRO A 1 232 ? 13.154 3.752 -2.831 1.00 92.12 232 PRO A O 1
ATOM 1778 N N . HIS A 1 233 ? 12.141 5.615 -3.535 1.00 94.25 233 HIS A N 1
ATOM 1779 C CA . HIS A 1 233 ? 12.356 5.345 -4.962 1.00 94.25 233 HIS A CA 1
ATOM 1780 C C . HIS A 1 233 ? 13.828 5.304 -5.380 1.00 94.25 233 HIS A C 1
ATOM 1782 O O . HIS A 1 233 ? 14.140 4.686 -6.394 1.00 94.25 233 HIS A O 1
ATOM 1788 N N . PHE A 1 234 ? 14.744 5.911 -4.618 1.00 93.38 234 PHE A N 1
ATOM 1789 C CA . PHE A 1 234 ? 16.180 5.832 -4.916 1.00 93.38 234 PHE A CA 1
ATOM 1790 C C . PHE A 1 234 ? 16.706 4.400 -4.798 1.00 93.38 234 PHE A C 1
ATOM 1792 O O . PHE A 1 234 ? 17.680 4.045 -5.445 1.00 93.38 234 PHE A O 1
ATOM 1799 N N . THR A 1 235 ? 16.044 3.567 -3.996 1.00 94.81 235 THR A N 1
ATOM 1800 C CA . THR A 1 235 ? 16.430 2.166 -3.793 1.00 94.81 235 THR A CA 1
ATOM 1801 C C . THR A 1 235 ? 15.938 1.238 -4.903 1.00 94.81 235 THR A C 1
ATOM 1803 O O . THR A 1 235 ? 16.237 0.054 -4.876 1.00 94.81 235 THR A O 1
ATOM 1806 N N . GLY A 1 236 ? 15.077 1.713 -5.811 1.00 96.00 236 GLY A N 1
ATOM 1807 C CA . GLY A 1 236 ? 14.359 0.844 -6.751 1.00 96.00 236 GLY A CA 1
ATOM 1808 C C . GLY A 1 236 ? 13.324 -0.094 -6.105 1.00 96.00 236 GLY A C 1
ATOM 1809 O O . GLY A 1 236 ? 12.639 -0.805 -6.837 1.00 96.00 236 GLY A O 1
ATOM 1810 N N . ARG A 1 237 ? 13.165 -0.060 -4.771 1.00 97.19 237 ARG A N 1
ATOM 1811 C CA . ARG A 1 237 ? 12.253 -0.919 -3.991 1.00 97.19 237 ARG A CA 1
ATOM 1812 C C . ARG A 1 237 ? 10.891 -0.294 -3.695 1.00 97.19 237 ARG A C 1
ATOM 1814 O O . ARG A 1 237 ? 10.047 -0.931 -3.072 1.00 97.19 237 ARG A O 1
ATOM 1821 N N . ALA A 1 238 ? 10.667 0.950 -4.109 1.00 97.12 238 ALA A N 1
ATOM 1822 C CA . ALA A 1 238 ? 9.383 1.628 -3.963 1.00 97.12 238 ALA A CA 1
ATOM 1823 C C . ALA A 1 238 ? 8.672 1.746 -5.310 1.00 97.12 238 ALA A C 1
ATOM 1825 O O . ALA A 1 238 ? 9.264 2.192 -6.298 1.00 97.12 238 ALA A O 1
ATOM 1826 N N . LEU A 1 239 ? 7.398 1.368 -5.320 1.00 98.44 239 LEU A N 1
ATOM 1827 C CA . LEU A 1 239 ? 6.524 1.391 -6.481 1.00 98.44 239 LEU A CA 1
ATOM 1828 C C . LEU A 1 239 ? 5.317 2.282 -6.191 1.00 98.44 239 LEU A C 1
ATOM 1830 O O . LEU A 1 239 ? 4.609 2.075 -5.209 1.00 98.44 239 LEU A O 1
ATOM 1834 N N . ASP A 1 240 ? 5.050 3.223 -7.091 1.00 98.44 240 ASP A N 1
ATOM 1835 C CA . ASP A 1 240 ? 3.740 3.854 -7.191 1.00 98.44 240 ASP A CA 1
ATOM 1836 C C . ASP A 1 240 ? 2.890 2.987 -8.130 1.00 98.44 240 ASP A C 1
ATOM 1838 O O . ASP A 1 240 ? 3.174 2.898 -9.325 1.00 98.44 240 ASP A O 1
ATOM 1842 N N . ILE A 1 241 ? 1.870 2.325 -7.595 1.00 98.56 241 ILE A N 1
ATOM 1843 C CA . ILE A 1 241 ? 0.997 1.368 -8.280 1.00 98.56 241 ILE A CA 1
ATOM 1844 C C . ILE A 1 241 ? -0.370 2.011 -8.520 1.00 98.56 241 ILE A C 1
ATOM 1846 O O . ILE A 1 241 ? -0.949 2.627 -7.625 1.00 98.56 241 ILE A O 1
ATOM 1850 N N . TYR A 1 242 ? -0.923 1.859 -9.725 1.00 98.44 242 TYR A N 1
ATOM 1851 C CA . TYR A 1 242 ? -2.250 2.383 -10.026 1.00 98.44 242 TYR A CA 1
ATOM 1852 C C . TYR A 1 242 ? -3.349 1.574 -9.328 1.00 98.44 242 TYR A C 1
ATOM 1854 O O . TYR A 1 242 ? -3.572 0.399 -9.627 1.00 98.44 242 TYR A O 1
ATOM 1862 N N . VAL A 1 243 ? -4.073 2.241 -8.430 1.00 98.06 243 VAL A N 1
ATOM 1863 C CA . VAL A 1 243 ? -5.183 1.680 -7.641 1.00 98.06 243 VAL A CA 1
ATOM 1864 C C . VAL A 1 243 ? -6.510 2.399 -7.915 1.00 98.06 243 VAL A C 1
ATOM 1866 O O . VAL A 1 243 ? -7.434 2.327 -7.118 1.00 98.06 243 VAL A O 1
ATOM 1869 N N . GLY A 1 244 ? -6.617 3.110 -9.042 1.00 96.94 244 GLY A N 1
ATOM 1870 C CA . GLY A 1 244 ? -7.788 3.913 -9.403 1.00 96.94 244 GLY A CA 1
ATOM 1871 C C . GLY A 1 244 ? -7.604 5.416 -9.175 1.00 96.94 244 GLY A C 1
ATOM 1872 O O . GLY A 1 244 ? -6.542 5.882 -8.751 1.00 96.94 244 GLY A O 1
ATOM 1873 N N . GLY A 1 245 ? -8.652 6.177 -9.496 1.00 95.81 245 GLY A N 1
ATOM 1874 C CA . GLY A 1 245 ? -8.647 7.638 -9.410 1.00 95.81 245 GLY A CA 1
ATOM 1875 C C . GLY A 1 245 ? -7.624 8.299 -10.339 1.00 95.81 245 GLY A C 1
ATOM 1876 O O . GLY A 1 245 ? -7.211 7.734 -11.360 1.00 95.81 245 GLY A O 1
ATOM 1877 N N . GLU A 1 246 ? -7.219 9.506 -9.966 1.00 95.12 246 GLU A N 1
ATOM 1878 C CA . GLU A 1 246 ? -6.087 10.217 -10.541 1.00 95.12 246 GLU A CA 1
ATOM 1879 C C . GLU A 1 246 ? -4.776 9.609 -10.005 1.00 95.12 246 GLU A C 1
ATOM 1881 O O . GLU A 1 246 ? -4.586 9.511 -8.783 1.00 95.12 246 GLU A O 1
ATOM 1886 N N . PRO A 1 247 ? -3.852 9.176 -10.884 1.00 91.88 247 PRO A N 1
ATOM 1887 C CA . PRO A 1 247 ? -2.572 8.643 -10.452 1.00 91.88 247 PRO A CA 1
ATOM 1888 C C . PRO A 1 247 ? -1.838 9.637 -9.561 1.00 91.88 247 PRO A C 1
ATOM 1890 O O . PRO A 1 247 ? -1.653 10.795 -9.925 1.00 91.88 247 PRO A O 1
ATOM 1893 N N . VAL A 1 248 ? -1.352 9.140 -8.424 1.00 88.00 248 VAL A N 1
ATOM 1894 C CA . VAL A 1 248 ? -0.349 9.805 -7.587 1.00 88.00 248 VAL A CA 1
ATOM 1895 C C . VAL A 1 248 ? -0.683 11.238 -7.121 1.00 88.00 248 VAL A C 1
ATOM 1897 O O . VAL A 1 248 ? 0.215 12.049 -6.871 1.00 88.00 248 VAL A O 1
ATOM 1900 N N . SER A 1 249 ? -1.980 11.536 -6.999 1.00 89.06 249 SER A N 1
ATOM 1901 C CA . SER A 1 249 ? -2.536 12.803 -6.511 1.00 89.06 249 SER A CA 1
ATOM 1902 C C . SER A 1 249 ? -2.923 12.698 -5.033 1.00 89.06 249 SER A C 1
ATOM 1904 O O . SER A 1 249 ? -3.653 11.790 -4.633 1.00 89.06 249 SER A O 1
ATOM 1906 N N . THR A 1 250 ? -2.431 13.627 -4.206 1.00 86.31 250 THR A N 1
ATOM 1907 C CA . THR A 1 250 ? -2.633 13.629 -2.743 1.00 86.31 250 THR A CA 1
ATOM 1908 C C . THR A 1 250 ? -3.944 14.265 -2.289 1.00 86.31 250 THR A C 1
ATOM 1910 O O . THR A 1 250 ? -4.175 14.347 -1.0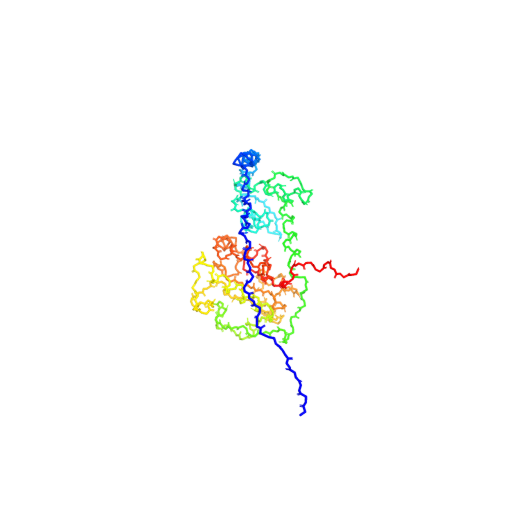84 1.00 86.31 250 THR A O 1
ATOM 1913 N N . GLU A 1 251 ? -4.784 14.719 -3.219 1.00 88.31 251 GLU A N 1
ATOM 1914 C CA . GLU A 1 251 ? -6.090 15.304 -2.908 1.00 88.31 251 GLU A CA 1
ATOM 1915 C C . GLU A 1 251 ? -6.966 14.314 -2.130 1.00 88.31 251 GLU A C 1
ATOM 1917 O O . GLU A 1 251 ? -7.069 13.138 -2.487 1.00 88.31 251 GLU A O 1
ATOM 1922 N N . ASP A 1 252 ? -7.620 14.781 -1.066 1.00 88.25 252 ASP A N 1
ATOM 1923 C CA . ASP A 1 252 ? -8.389 13.922 -0.155 1.00 88.25 252 ASP A CA 1
ATOM 1924 C C . ASP A 1 252 ? -9.502 13.164 -0.888 1.00 88.25 252 ASP A C 1
ATOM 1926 O O . ASP A 1 252 ? -9.651 11.958 -0.699 1.00 88.25 252 ASP A O 1
ATOM 1930 N N . ASN A 1 253 ? -10.211 13.831 -1.805 1.00 91.94 253 ASN A N 1
ATOM 1931 C CA . ASN A 1 253 ? -11.244 13.203 -2.635 1.00 91.94 253 ASN A CA 1
ATOM 1932 C C . ASN A 1 253 ? -10.675 12.103 -3.543 1.00 91.94 253 ASN A C 1
ATOM 1934 O O . ASN A 1 253 ? -11.321 11.073 -3.742 1.00 91.94 253 ASN A O 1
ATOM 1938 N N . ASN A 1 254 ? -9.458 12.286 -4.066 1.00 94.62 254 ASN A N 1
ATOM 1939 C CA . ASN A 1 254 ? -8.798 11.265 -4.872 1.00 94.62 254 ASN A CA 1
ATOM 1940 C C . ASN A 1 254 ? -8.404 10.054 -4.018 1.00 94.62 254 ASN A C 1
ATOM 1942 O O . ASN A 1 254 ? -8.671 8.914 -4.394 1.00 94.62 254 ASN A O 1
ATOM 1946 N N . ARG A 1 255 ? -7.830 10.297 -2.834 1.00 94.06 255 ARG A N 1
ATOM 1947 C CA . ARG A 1 255 ? -7.466 9.229 -1.894 1.00 94.06 255 ARG A CA 1
ATOM 1948 C C . ARG A 1 255 ? -8.701 8.461 -1.427 1.00 94.06 255 ARG A C 1
ATOM 1950 O O . ARG A 1 255 ? -8.675 7.236 -1.432 1.00 94.06 255 ARG A O 1
ATOM 1957 N N . LEU A 1 256 ? -9.807 9.148 -1.128 1.00 93.88 256 LEU A N 1
ATOM 1958 C CA . LEU A 1 256 ? -11.102 8.520 -0.839 1.00 93.88 256 LEU A CA 1
ATOM 1959 C C . LEU A 1 256 ? -11.587 7.636 -1.996 1.00 93.88 256 LEU A C 1
ATOM 1961 O O . LEU A 1 256 ? -12.040 6.519 -1.759 1.00 93.88 256 LEU A O 1
ATOM 1965 N N . ALA A 1 257 ? -11.477 8.092 -3.245 1.00 96.25 257 ALA A N 1
ATOM 1966 C CA . ALA A 1 257 ? -11.844 7.273 -4.399 1.00 96.25 257 ALA A CA 1
ATOM 1967 C C . ALA A 1 257 ? -10.953 6.023 -4.522 1.00 96.25 257 ALA A C 1
ATOM 1969 O O . ALA A 1 257 ? -11.459 4.924 -4.743 1.00 96.25 257 ALA A O 1
ATOM 1970 N N . GLN A 1 258 ? -9.641 6.173 -4.324 1.00 97.62 258 GLN A N 1
ATOM 1971 C CA . GLN A 1 258 ? -8.668 5.080 -4.392 1.00 97.62 258 GLN A CA 1
ATOM 1972 C C . GLN A 1 258 ? -8.903 4.012 -3.326 1.00 97.62 258 GLN A C 1
ATOM 1974 O O . GLN A 1 258 ? -8.932 2.823 -3.654 1.00 97.62 258 GLN A O 1
ATOM 1979 N N . ILE A 1 259 ? -9.118 4.415 -2.068 1.00 96.69 259 ILE A N 1
ATOM 1980 C CA . ILE A 1 259 ? -9.268 3.458 -0.966 1.00 96.69 259 ILE A CA 1
ATOM 1981 C C . ILE A 1 259 ? -10.554 2.623 -1.037 1.00 96.69 259 ILE A C 1
ATOM 1983 O O . ILE A 1 259 ? -10.643 1.551 -0.437 1.00 96.69 259 ILE A O 1
ATOM 1987 N N . ASN A 1 260 ? -11.541 3.096 -1.799 1.00 96.31 260 ASN A N 1
ATOM 1988 C CA . ASN A 1 260 ? -12.799 2.397 -2.037 1.00 96.31 260 ASN A CA 1
ATOM 1989 C C . ASN A 1 260 ? -12.732 1.411 -3.213 1.00 96.31 260 ASN A C 1
ATOM 1991 O O . ASN A 1 260 ? -13.705 0.701 -3.461 1.00 96.31 260 ASN A O 1
ATOM 1995 N N . THR A 1 261 ? -11.615 1.336 -3.944 1.00 98.12 261 THR A N 1
ATOM 1996 C CA . THR A 1 261 ? -11.485 0.347 -5.019 1.00 98.12 261 THR A CA 1
ATOM 1997 C C . THR A 1 261 ? -11.254 -1.063 -4.457 1.00 98.12 261 THR A C 1
ATOM 1999 O O . THR A 1 261 ? -10.495 -1.221 -3.494 1.00 98.12 261 THR A O 1
ATOM 2002 N N . PRO A 1 262 ? -11.824 -2.113 -5.085 1.00 98.06 262 PRO A N 1
ATOM 2003 C CA . PRO A 1 262 ? -11.533 -3.499 -4.709 1.00 98.06 262 PRO A CA 1
ATOM 2004 C C . PRO A 1 262 ? -10.036 -3.827 -4.767 1.00 98.06 262 PRO A C 1
ATOM 2006 O O . PRO A 1 262 ? -9.515 -4.540 -3.915 1.00 98.06 262 PRO A O 1
ATOM 2009 N N . VAL A 1 263 ? -9.320 -3.247 -5.736 1.00 98.31 263 VAL A N 1
ATOM 2010 C CA . VAL A 1 263 ? -7.880 -3.461 -5.930 1.00 98.31 263 VAL A CA 1
ATOM 2011 C C . VAL A 1 263 ? -7.063 -2.913 -4.763 1.00 98.31 263 VAL A C 1
ATOM 2013 O O . VAL A 1 263 ? -6.181 -3.612 -4.267 1.00 98.31 263 VAL A O 1
ATOM 2016 N N . TYR A 1 264 ? -7.351 -1.698 -4.286 1.00 98.50 264 TYR A N 1
ATOM 2017 C CA . TYR A 1 264 ? -6.650 -1.164 -3.118 1.00 98.50 264 TYR A CA 1
ATOM 2018 C C . TYR A 1 264 ? -6.904 -2.014 -1.870 1.00 98.50 264 TYR A C 1
ATOM 2020 O O . TYR A 1 264 ? -5.963 -2.363 -1.160 1.00 98.50 264 TYR A O 1
ATOM 2028 N N . GLN A 1 265 ? -8.161 -2.385 -1.617 1.00 98.12 265 GLN A N 1
ATOM 2029 C CA . GLN A 1 265 ? -8.518 -3.204 -0.455 1.00 98.12 265 GLN A CA 1
ATOM 2030 C C . GLN A 1 265 ? -7.844 -4.581 -0.506 1.00 98.12 265 GLN A C 1
ATOM 2032 O O . GLN A 1 265 ? -7.343 -5.067 0.509 1.00 98.12 265 GLN A O 1
ATOM 2037 N N . TRP A 1 266 ? -7.739 -5.172 -1.698 1.00 98.50 266 TRP A N 1
ATOM 2038 C CA . TRP A 1 266 ? -6.990 -6.406 -1.903 1.00 98.50 266 TRP A CA 1
ATOM 2039 C C . TRP A 1 266 ? -5.499 -6.237 -1.618 1.00 98.50 266 TRP A C 1
ATOM 2041 O O . TRP A 1 266 ? -4.920 -7.087 -0.945 1.00 98.50 266 TRP A O 1
ATOM 2051 N N . LEU A 1 267 ? -4.873 -5.143 -2.066 1.00 98.62 267 LEU A N 1
ATOM 2052 C CA . LEU A 1 267 ? -3.468 -4.867 -1.754 1.00 98.62 267 LEU A CA 1
ATOM 2053 C C . LEU A 1 267 ? -3.247 -4.707 -0.249 1.00 98.62 267 LEU A C 1
ATOM 2055 O O . LEU A 1 267 ? -2.312 -5.295 0.286 1.00 98.62 267 LEU A O 1
ATOM 2059 N N . VAL A 1 268 ? -4.119 -3.978 0.449 1.00 98.31 268 VAL A N 1
ATOM 2060 C CA . VAL A 1 268 ? -4.033 -3.820 1.909 1.00 98.31 268 VAL A CA 1
ATOM 2061 C C . VAL A 1 268 ? -4.016 -5.177 2.618 1.00 98.31 268 VAL A C 1
ATOM 2063 O O . VAL A 1 268 ? -3.175 -5.388 3.489 1.00 98.31 268 VAL A O 1
ATOM 2066 N N . LYS A 1 269 ? -4.873 -6.111 2.194 1.00 97.75 269 LYS A N 1
ATOM 2067 C CA . LYS A 1 269 ? -4.985 -7.450 2.789 1.00 97.75 269 LYS A CA 1
ATOM 2068 C C . LYS A 1 269 ? -3.854 -8.405 2.386 1.00 97.75 269 LYS A C 1
ATOM 2070 O O . LYS A 1 269 ? -3.423 -9.222 3.193 1.00 97.75 269 LYS A O 1
ATOM 2075 N N . ASN A 1 270 ? -3.369 -8.324 1.145 1.00 98.06 270 ASN A N 1
ATOM 2076 C CA . ASN A 1 270 ? -2.534 -9.377 0.552 1.00 98.06 270 ASN A CA 1
ATOM 2077 C C . ASN A 1 270 ? -1.096 -8.952 0.246 1.00 98.06 270 ASN A C 1
ATOM 2079 O O . ASN A 1 270 ? -0.204 -9.795 0.252 1.00 98.06 270 ASN A O 1
ATOM 2083 N N . ALA A 1 271 ? -0.812 -7.673 -0.018 1.00 97.88 271 ALA A N 1
ATOM 2084 C CA . ALA A 1 271 ? 0.506 -7.242 -0.504 1.00 97.88 271 ALA A CA 1
ATOM 2085 C C . ALA A 1 271 ? 1.640 -7.592 0.479 1.00 97.88 271 ALA A C 1
ATOM 2087 O O . ALA A 1 271 ? 2.776 -7.856 0.071 1.00 97.88 271 ALA A O 1
ATOM 2088 N N . ALA A 1 272 ? 1.314 -7.682 1.772 1.00 96.69 272 ALA A N 1
ATOM 2089 C CA . ALA A 1 272 ? 2.263 -8.036 2.811 1.00 96.69 272 ALA A CA 1
ATOM 2090 C C . ALA A 1 272 ? 2.906 -9.419 2.629 1.00 96.69 272 ALA A C 1
ATOM 2092 O O . ALA A 1 272 ? 4.092 -9.557 2.941 1.00 96.69 272 ALA A O 1
ATOM 2093 N N . GLN A 1 273 ? 2.171 -10.393 2.080 1.00 96.56 273 GLN A N 1
ATOM 2094 C CA . GLN A 1 273 ? 2.659 -11.755 1.816 1.00 96.56 273 GLN A CA 1
ATOM 2095 C C . GLN A 1 273 ? 3.669 -11.812 0.658 1.00 96.56 273 GLN A C 1
ATOM 2097 O O . GLN A 1 273 ? 4.430 -12.765 0.531 1.00 96.56 273 GLN A O 1
ATOM 2102 N N . PHE A 1 274 ? 3.702 -10.765 -0.170 1.00 97.38 274 PHE A N 1
ATOM 2103 C CA . PHE A 1 274 ? 4.690 -10.577 -1.232 1.00 97.38 274 PHE A CA 1
ATOM 2104 C C . PHE A 1 274 ? 5.835 -9.651 -0.803 1.00 97.38 274 PHE A C 1
ATOM 2106 O O . PHE A 1 274 ? 6.671 -9.292 -1.625 1.00 97.38 274 PHE A O 1
ATOM 2113 N N . GLY A 1 275 ? 5.885 -9.258 0.474 1.00 96.75 275 GLY A N 1
ATOM 2114 C CA . GLY A 1 275 ? 6.930 -8.392 1.014 1.00 96.75 275 GLY A CA 1
ATOM 2115 C C . GLY A 1 275 ? 6.702 -6.898 0.784 1.00 96.75 275 GLY A C 1
ATOM 2116 O O . GLY A 1 275 ? 7.617 -6.120 1.030 1.00 96.75 275 GLY A O 1
ATOM 2117 N N . PHE A 1 276 ? 5.517 -6.467 0.340 1.00 97.88 276 PHE A N 1
ATOM 2118 C CA . PHE A 1 276 ? 5.197 -5.044 0.190 1.00 97.88 276 PHE A CA 1
ATOM 2119 C C . PHE A 1 276 ? 4.560 -4.460 1.453 1.00 97.88 276 PHE A C 1
ATOM 2121 O O . PHE A 1 276 ? 3.830 -5.137 2.183 1.00 97.88 276 PHE A O 1
ATOM 2128 N N . ARG A 1 277 ? 4.838 -3.186 1.726 1.00 97.19 277 ARG A N 1
ATOM 2129 C CA . ARG A 1 277 ? 4.261 -2.415 2.832 1.00 97.19 277 ARG A CA 1
ATOM 2130 C C . ARG A 1 277 ? 3.787 -1.055 2.316 1.00 97.19 277 ARG A C 1
ATOM 2132 O O . ARG A 1 277 ? 4.523 -0.421 1.560 1.00 97.19 277 ARG A O 1
ATOM 2139 N N . PRO A 1 278 ? 2.578 -0.604 2.681 1.00 96.56 278 PRO A N 1
ATOM 2140 C CA . PRO A 1 278 ? 2.048 0.658 2.187 1.00 96.56 278 PRO A CA 1
ATOM 2141 C C . PRO A 1 278 ? 2.716 1.846 2.881 1.00 96.56 278 PRO A C 1
ATOM 2143 O O . PRO A 1 278 ? 2.993 1.812 4.083 1.00 96.56 278 PRO A O 1
ATOM 2146 N N . TYR A 1 279 ? 2.879 2.951 2.159 1.00 93.88 279 TYR A N 1
ATOM 2147 C CA . TYR A 1 279 ? 2.978 4.253 2.804 1.00 93.88 279 TYR A CA 1
ATOM 2148 C C . TYR A 1 279 ? 1.568 4.766 3.090 1.00 93.88 279 TYR A C 1
ATOM 2150 O O . TYR A 1 279 ? 0.857 5.195 2.191 1.00 93.88 279 TYR A O 1
ATOM 2158 N N . PHE A 1 280 ? 1.168 4.728 4.363 1.00 91.31 280 PHE A N 1
ATOM 2159 C CA . PHE A 1 280 ? -0.221 4.939 4.796 1.00 91.31 280 PHE A CA 1
ATOM 2160 C C . PHE A 1 280 ? -0.904 6.220 4.271 1.00 91.31 280 PHE A C 1
ATOM 2162 O O . PHE A 1 280 ? -2.127 6.264 4.195 1.00 91.31 280 PHE A O 1
ATOM 2169 N N . TYR A 1 281 ? -0.142 7.271 3.942 1.00 89.38 281 TYR A N 1
ATOM 2170 C CA . TYR A 1 281 ? -0.687 8.538 3.444 1.00 89.38 281 TYR A CA 1
ATOM 2171 C C . TYR A 1 281 ? -1.026 8.512 1.943 1.00 89.38 281 TYR A C 1
ATOM 2173 O O . TYR A 1 281 ? -1.884 9.281 1.499 1.00 89.38 281 TYR A O 1
ATOM 2181 N N . GLU A 1 282 ? -0.371 7.639 1.176 1.00 93.25 282 GLU A N 1
ATOM 2182 C CA . GLU A 1 282 ? -0.421 7.568 -0.285 1.00 93.25 282 GLU A CA 1
ATOM 2183 C C . GLU A 1 282 ? -0.884 6.166 -0.726 1.00 93.25 282 GLU A C 1
ATOM 2185 O O . GLU A 1 282 ? -0.062 5.253 -0.803 1.00 93.25 282 GLU A O 1
ATOM 2190 N N . PRO A 1 283 ? -2.177 5.968 -1.058 1.00 96.50 283 PRO A N 1
ATOM 2191 C CA . PRO A 1 283 ? -2.735 4.649 -1.396 1.00 96.50 283 PRO A CA 1
ATOM 2192 C C . PRO A 1 283 ? -2.021 3.900 -2.537 1.00 96.50 283 PRO A C 1
ATOM 2194 O O . PRO A 1 283 ? -2.083 2.674 -2.637 1.00 96.50 283 PRO A O 1
ATOM 2197 N N . TRP A 1 284 ? -1.349 4.638 -3.418 1.00 97.88 284 TRP A N 1
ATOM 2198 C CA . TRP A 1 284 ? -0.577 4.093 -4.531 1.00 97.88 284 TRP A CA 1
ATOM 2199 C C . TRP A 1 284 ? 0.846 3.672 -4.151 1.00 97.88 284 TRP A C 1
ATOM 2201 O O . TRP A 1 284 ? 1.463 2.975 -4.943 1.00 97.88 284 TRP A O 1
ATOM 2211 N N . HIS A 1 285 ? 1.408 4.108 -3.021 1.00 97.69 285 HIS A N 1
ATOM 2212 C CA . HIS A 1 285 ? 2.841 3.971 -2.746 1.00 97.69 285 HIS A CA 1
ATOM 2213 C C . HIS A 1 285 ? 3.140 2.744 -1.880 1.00 97.69 285 HIS A C 1
ATOM 2215 O O . HIS A 1 285 ? 2.758 2.679 -0.708 1.00 97.69 285 HIS A O 1
ATOM 2221 N N . TRP A 1 286 ? 3.877 1.790 -2.445 1.00 98.12 286 TRP A N 1
ATOM 2222 C CA . TRP A 1 286 ? 4.194 0.507 -1.821 1.00 98.12 286 TRP A CA 1
ATOM 2223 C C . TRP A 1 286 ? 5.697 0.251 -1.834 1.00 98.12 286 TRP A C 1
ATOM 2225 O O . TRP A 1 286 ? 6.362 0.385 -2.859 1.00 98.12 286 TRP A O 1
ATOM 2235 N N . GLU A 1 287 ? 6.235 -0.155 -0.691 1.00 97.69 287 GLU A N 1
ATOM 2236 C CA . GLU A 1 287 ? 7.658 -0.414 -0.499 1.00 97.69 287 GLU A CA 1
ATOM 2237 C C . GLU A 1 287 ? 7.907 -1.901 -0.292 1.00 97.69 287 GLU A C 1
ATOM 2239 O O . GLU A 1 287 ? 7.329 -2.516 0.604 1.00 97.69 287 GLU A O 1
ATOM 2244 N N . TYR A 1 288 ? 8.791 -2.481 -1.096 1.00 97.62 288 TYR A N 1
ATOM 2245 C CA . TYR A 1 288 ? 9.249 -3.847 -0.910 1.00 97.62 288 TYR A CA 1
ATOM 2246 C C . TYR A 1 288 ? 10.280 -3.909 0.216 1.00 97.62 288 TYR A C 1
ATOM 2248 O O . TYR A 1 288 ? 11.394 -3.394 0.093 1.00 97.62 288 TYR A O 1
ATOM 2256 N N . VAL A 1 289 ? 9.935 -4.571 1.317 1.00 95.62 289 VAL A N 1
ATOM 2257 C CA . VAL A 1 289 ? 10.792 -4.733 2.503 1.00 95.62 289 VAL A CA 1
ATOM 2258 C C . VAL A 1 289 ? 11.510 -6.088 2.554 1.00 95.62 289 VAL A C 1
ATOM 2260 O O . VAL A 1 289 ? 12.403 -6.251 3.378 1.00 95.62 289 VAL A O 1
ATOM 2263 N N . GLY A 1 290 ? 11.217 -6.998 1.617 1.00 88.94 290 GLY A N 1
ATOM 2264 C CA . GLY A 1 290 ? 11.774 -8.356 1.554 1.00 88.94 290 GLY A CA 1
ATOM 2265 C C . GLY A 1 290 ? 10.729 -9.432 1.872 1.00 88.94 290 GLY A C 1
ATOM 2266 O O . GLY A 1 290 ? 9.712 -9.152 2.505 1.00 88.94 290 GLY A O 1
ATOM 2267 N N . ALA A 1 291 ? 10.973 -10.672 1.435 1.00 67.69 291 ALA A N 1
ATOM 2268 C CA . ALA A 1 291 ? 10.082 -11.811 1.695 1.00 67.69 291 ALA A CA 1
ATOM 2269 C C . ALA A 1 291 ? 10.021 -12.212 3.188 1.00 67.69 291 ALA A C 1
ATOM 2271 O O . ALA A 1 291 ? 9.012 -12.752 3.637 1.00 67.69 291 ALA A O 1
ATOM 2272 N N . ASN A 1 292 ? 11.048 -11.869 3.973 1.00 52.53 292 ASN A N 1
ATOM 2273 C CA . ASN A 1 292 ? 11.183 -12.243 5.384 1.00 52.53 292 ASN A CA 1
ATOM 2274 C C . ASN A 1 292 ? 10.791 -11.095 6.325 1.00 52.53 292 ASN A C 1
ATOM 2276 O O . ASN A 1 292 ? 11.568 -10.638 7.154 1.00 52.53 292 ASN A O 1
ATOM 2280 N N . GLY A 1 293 ? 9.539 -10.646 6.241 1.00 43.09 293 GLY A N 1
ATOM 2281 C CA . GLY A 1 293 ? 8.938 -9.837 7.310 1.00 43.09 293 GLY A CA 1
ATOM 2282 C C . GLY A 1 293 ? 8.752 -10.599 8.636 1.00 43.09 293 GLY A C 1
ATOM 2283 O O . GLY A 1 293 ? 8.252 -10.016 9.595 1.00 43.09 293 GLY A O 1
ATOM 2284 N N . GLN A 1 294 ? 9.123 -11.885 8.698 1.00 37.31 294 GLN A N 1
ATOM 2285 C CA . GLN A 1 294 ? 9.350 -12.616 9.941 1.00 37.31 294 GLN A CA 1
ATOM 2286 C C . GLN A 1 294 ? 10.783 -12.360 10.407 1.00 37.31 294 GLN A C 1
ATOM 2288 O O . GLN A 1 294 ? 11.730 -12.919 9.875 1.00 37.31 294 GLN A O 1
ATOM 2293 N N . ILE A 1 295 ? 10.883 -11.453 11.371 1.00 38.09 295 ILE A N 1
ATOM 2294 C CA . ILE A 1 295 ? 11.901 -11.346 12.415 1.00 38.09 295 ILE A CA 1
ATOM 2295 C C . ILE A 1 295 ? 13.019 -12.416 12.351 1.00 38.09 295 ILE A C 1
ATOM 2297 O O . ILE A 1 295 ? 12.812 -13.554 12.770 1.00 38.09 295 ILE A O 1
ATOM 2301 N N . ASP A 1 296 ? 14.229 -12.002 11.962 1.00 34.06 296 ASP A N 1
ATOM 2302 C CA . ASP A 1 296 ? 15.471 -12.642 12.407 1.00 34.06 296 ASP A CA 1
ATOM 2303 C C . ASP A 1 296 ? 15.605 -12.414 13.926 1.00 34.06 296 ASP A C 1
ATOM 2305 O O . ASP A 1 296 ? 16.186 -11.434 14.389 1.00 34.06 296 ASP A O 1
ATOM 2309 N N . LEU A 1 297 ? 14.990 -13.293 14.719 1.00 39.22 297 LEU A N 1
ATOM 2310 C CA . LEU A 1 297 ? 15.260 -13.456 16.151 1.00 39.22 297 LEU A CA 1
ATOM 2311 C C . LEU A 1 297 ? 15.850 -14.845 16.377 1.00 39.22 297 LEU A C 1
ATOM 2313 O O . LEU A 1 297 ? 15.377 -15.577 17.232 1.00 39.22 297 LEU A O 1
ATOM 2317 N N . ILE A 1 298 ? 16.873 -15.220 15.612 1.00 40.72 298 ILE A N 1
ATOM 2318 C CA . ILE A 1 298 ? 17.869 -16.192 16.070 1.00 40.72 298 ILE A CA 1
ATOM 2319 C C . ILE A 1 298 ? 19.213 -15.805 15.450 1.00 40.72 298 ILE A C 1
ATOM 2321 O O . ILE A 1 298 ? 19.525 -16.212 14.337 1.00 40.72 298 ILE A O 1
ATOM 2325 N N . THR A 1 299 ? 20.016 -15.052 16.197 1.00 34.91 299 THR A N 1
ATOM 2326 C CA . THR A 1 299 ? 21.474 -15.211 16.161 1.00 34.91 299 THR A CA 1
ATOM 2327 C C . THR A 1 299 ? 22.035 -14.817 17.522 1.00 34.91 299 THR A C 1
ATOM 2329 O O . THR A 1 299 ? 21.973 -13.646 17.885 1.00 34.91 299 THR A O 1
ATOM 2332 N N . GLU A 1 300 ? 22.525 -15.862 18.196 1.00 35.69 300 GLU A N 1
ATOM 2333 C CA . GLU A 1 300 ? 23.405 -15.951 19.380 1.00 35.69 300 GLU A CA 1
ATOM 2334 C C . GLU A 1 300 ? 22.932 -15.371 20.722 1.00 35.69 300 GLU A C 1
ATOM 2336 O O . GLU A 1 300 ? 22.871 -14.137 20.903 1.00 35.69 300 GLU A O 1
#